Protein AF-Q9FLX3-F1 (afdb_monomer)

Radius of gyration: 21.54 Å; Cα contacts (8 Å, |Δi|>4): 272; chains: 1; bounding box: 64×51×46 Å

Structure (mmCIF, N/CA/C/O backbone):
data_AF-Q9FLX3-F1
#
_entry.id   AF-Q9FLX3-F1
#
loop_
_atom_site.group_PDB
_atom_site.id
_atom_site.type_symbol
_atom_site.label_atom_id
_atom_site.label_alt_id
_atom_site.label_comp_id
_atom_site.label_asym_id
_atom_site.label_entity_id
_atom_site.label_seq_id
_atom_site.pdbx_PDB_ins_code
_atom_site.Cartn_x
_atom_site.Cartn_y
_atom_site.Cartn_z
_atom_site.occupancy
_atom_site.B_iso_or_equiv
_atom_site.auth_seq_id
_atom_site.auth_comp_id
_atom_site.auth_asym_id
_atom_site.auth_atom_id
_atom_site.pdbx_PDB_model_num
ATOM 1 N N . MET A 1 1 ? -19.886 -3.908 10.097 1.00 78.88 1 MET A N 1
ATOM 2 C CA . MET A 1 1 ? -19.519 -4.692 8.890 1.00 78.88 1 MET A CA 1
ATOM 3 C C . MET A 1 1 ? -19.173 -3.782 7.723 1.00 78.88 1 MET A C 1
ATOM 5 O O . MET A 1 1 ? -18.020 -3.807 7.317 1.00 78.88 1 MET A O 1
ATOM 9 N N . LYS A 1 2 ? -20.122 -2.942 7.266 1.00 88.06 2 LYS A N 1
ATOM 10 C CA . LYS A 1 2 ? -19.962 -2.017 6.126 1.00 88.06 2 LYS A CA 1
ATOM 11 C C . LYS A 1 2 ? -18.647 -1.217 6.173 1.00 88.06 2 LYS A C 1
ATOM 13 O O . LYS A 1 2 ? -17.884 -1.272 5.221 1.00 88.06 2 LYS A O 1
ATOM 18 N N . ARG A 1 3 ? -18.311 -0.594 7.316 1.00 91.50 3 ARG A N 1
ATOM 19 C CA . ARG A 1 3 ? -17.063 0.186 7.481 1.00 91.50 3 ARG A CA 1
ATOM 20 C C . ARG A 1 3 ? -15.792 -0.605 7.146 1.00 91.50 3 ARG A C 1
ATOM 22 O O . ARG A 1 3 ? -14.981 -0.136 6.364 1.00 91.50 3 ARG A O 1
ATOM 29 N N . TYR A 1 4 ? -15.649 -1.830 7.662 1.00 93.56 4 TYR A N 1
ATOM 30 C CA . TYR A 1 4 ? -14.480 -2.669 7.364 1.00 93.56 4 TYR A CA 1
ATOM 31 C C . TYR A 1 4 ? -14.401 -3.050 5.879 1.00 93.56 4 TYR A C 1
ATOM 33 O O . TYR A 1 4 ? -13.340 -2.982 5.272 1.00 93.56 4 TYR A O 1
ATOM 41 N N . GLN A 1 5 ? -15.530 -3.422 5.272 1.00 92.25 5 GLN A N 1
ATOM 42 C CA . GLN A 1 5 ? -15.572 -3.767 3.847 1.00 92.25 5 GLN A CA 1
ATOM 43 C C . GLN A 1 5 ? -15.246 -2.560 2.956 1.00 92.25 5 GLN A C 1
ATOM 45 O O . GLN A 1 5 ? -14.523 -2.711 1.973 1.00 92.25 5 GLN A O 1
ATOM 50 N N . ASN A 1 6 ? -15.699 -1.363 3.338 1.00 90.81 6 ASN A N 1
ATOM 51 C CA . ASN A 1 6 ? -15.405 -0.116 2.628 1.00 90.81 6 ASN A CA 1
ATOM 52 C C . ASN A 1 6 ? -13.907 0.213 2.614 1.00 90.81 6 ASN A C 1
ATOM 54 O O . ASN A 1 6 ? -13.435 0.831 1.664 1.00 90.81 6 ASN A O 1
ATOM 58 N N . LEU A 1 7 ? -13.147 -0.247 3.615 1.00 91.88 7 LEU A N 1
ATOM 59 C CA . LEU A 1 7 ? -11.694 -0.093 3.628 1.00 91.88 7 LEU A CA 1
ATOM 60 C C . LEU A 1 7 ? -11.008 -0.905 2.522 1.00 91.88 7 LEU A C 1
ATOM 62 O O . LEU A 1 7 ? -9.883 -0.570 2.163 1.00 91.88 7 LEU A O 1
ATOM 66 N N . LYS A 1 8 ? -11.629 -1.947 1.952 1.00 91.38 8 LYS A N 1
ATOM 67 C CA . LYS A 1 8 ? -11.046 -2.732 0.843 1.00 91.38 8 LYS A CA 1
ATOM 68 C C . LYS A 1 8 ? -9.599 -3.176 1.122 1.00 91.38 8 LYS A C 1
ATOM 70 O O . LYS A 1 8 ? -8.725 -3.065 0.262 1.00 91.38 8 LYS A O 1
ATOM 75 N N . VAL A 1 9 ? -9.323 -3.637 2.346 1.00 92.06 9 VAL A N 1
ATOM 76 C CA . VAL A 1 9 ? -7.974 -4.061 2.771 1.00 92.06 9 VAL A CA 1
ATOM 77 C C . VAL A 1 9 ? -7.472 -5.211 1.890 1.00 92.06 9 VAL A C 1
ATOM 79 O O . VAL A 1 9 ? -6.372 -5.135 1.349 1.00 92.06 9 VAL A O 1
ATOM 82 N N . GLY A 1 10 ? -8.322 -6.215 1.644 1.00 89.75 10 GLY A N 1
ATOM 83 C CA . GLY A 1 10 ? -8.000 -7.364 0.793 1.00 89.75 10 GLY A CA 1
ATOM 84 C C . GLY A 1 10 ? -7.532 -7.010 -0.628 1.00 89.75 10 GLY A C 1
ATOM 85 O O . GLY A 1 10 ? -6.615 -7.645 -1.147 1.00 89.75 10 GLY A O 1
ATOM 86 N N . GLU A 1 11 ? -8.093 -5.963 -1.248 1.00 90.31 11 GLU A N 1
ATOM 87 C CA . GLU A 1 11 ? -7.713 -5.526 -2.605 1.00 90.31 11 GLU A CA 1
ATOM 88 C C . GLU A 1 11 ? -6.274 -4.981 -2.666 1.00 90.31 11 GLU A C 1
ATOM 90 O O . GLU A 1 11 ? -5.621 -5.046 -3.711 1.00 90.31 11 GLU A O 1
ATOM 95 N N . ALA A 1 12 ? -5.758 -4.442 -1.558 1.00 91.75 12 ALA A N 1
ATOM 96 C CA . ALA A 1 12 ? -4.420 -3.864 -1.512 1.00 91.75 12 ALA A CA 1
ATOM 97 C C . ALA A 1 12 ? -3.306 -4.911 -1.487 1.00 91.75 12 ALA A C 1
ATOM 99 O O . ALA A 1 12 ? -2.202 -4.623 -1.951 1.00 91.75 12 ALA A O 1
ATOM 100 N N . PHE A 1 13 ? -3.582 -6.134 -1.025 1.00 92.62 13 PHE A N 1
ATOM 101 C CA . PHE A 1 13 ? -2.564 -7.184 -0.975 1.00 92.62 13 PHE A CA 1
ATOM 102 C C . PHE A 1 13 ? -2.103 -7.643 -2.360 1.00 92.62 13 PHE A C 1
ATOM 104 O O . PHE A 1 13 ? -1.018 -8.189 -2.488 1.00 92.62 13 PHE A O 1
ATOM 111 N N . SER A 1 14 ? -2.878 -7.400 -3.418 1.00 89.44 14 SER A N 1
ATOM 112 C CA . SER A 1 14 ? -2.462 -7.748 -4.786 1.00 89.44 14 SER A CA 1
ATOM 113 C C . SER A 1 14 ? -1.514 -6.717 -5.419 1.00 89.44 14 SER A C 1
ATOM 115 O O . SER A 1 14 ? -1.104 -6.884 -6.564 1.00 89.44 14 SER A O 1
ATOM 117 N N . LYS A 1 15 ? -1.185 -5.618 -4.721 1.00 89.56 15 LYS A N 1
ATOM 118 C CA . LYS A 1 15 ? -0.387 -4.508 -5.262 1.00 89.56 15 LYS A CA 1
ATOM 119 C C . LYS A 1 15 ? 0.947 -4.390 -4.535 1.00 89.56 15 LYS A C 1
ATOM 121 O O . LYS A 1 15 ? 0.976 -4.018 -3.366 1.00 89.56 15 LYS A O 1
ATOM 126 N N . ASN A 1 16 ? 2.057 -4.591 -5.249 1.00 86.69 16 ASN A N 1
ATOM 127 C CA . ASN A 1 16 ? 3.408 -4.609 -4.665 1.00 86.69 16 ASN A CA 1
ATOM 128 C C . ASN A 1 16 ? 3.742 -3.381 -3.809 1.00 86.69 16 ASN A C 1
ATOM 130 O O . ASN A 1 16 ? 4.322 -3.521 -2.734 1.00 86.69 16 ASN A O 1
ATOM 134 N N . ARG A 1 17 ? 3.370 -2.181 -4.277 1.00 85.81 17 ARG A N 1
ATOM 135 C CA . ARG A 1 17 ? 3.658 -0.919 -3.578 1.00 85.81 17 ARG A CA 1
ATOM 136 C C . ARG A 1 17 ? 2.795 -0.723 -2.329 1.00 85.81 17 ARG A C 1
ATOM 138 O O . ARG A 1 17 ? 3.240 -0.073 -1.393 1.00 85.81 17 ARG A O 1
ATOM 145 N N . ILE A 1 18 ? 1.586 -1.286 -2.306 1.00 90.31 18 ILE A N 1
ATOM 146 C CA . ILE A 1 18 ? 0.583 -1.035 -1.257 1.00 90.31 18 ILE A CA 1
ATOM 147 C C . ILE A 1 18 ? 0.571 -2.142 -0.207 1.00 90.31 18 ILE A C 1
ATOM 149 O O . ILE A 1 18 ? 0.287 -1.883 0.958 1.00 90.31 18 ILE A O 1
ATOM 153 N N . TYR A 1 19 ? 0.938 -3.364 -0.593 1.00 94.62 19 TYR A N 1
ATOM 154 C CA . TYR A 1 19 ? 0.964 -4.527 0.285 1.00 94.62 19 TYR A CA 1
ATOM 155 C C . TYR A 1 19 ? 1.613 -4.250 1.659 1.00 94.62 19 TYR A C 1
ATOM 157 O O . TYR A 1 19 ? 0.984 -4.578 2.667 1.00 94.62 19 TYR A O 1
ATOM 165 N N . PRO A 1 20 ? 2.801 -3.607 1.765 1.00 93.25 20 PRO A N 1
ATOM 166 C CA . PRO A 1 20 ? 3.403 -3.335 3.071 1.00 93.25 20 PRO A CA 1
ATOM 167 C C . PRO A 1 20 ? 2.532 -2.432 3.954 1.00 93.25 20 PRO A C 1
ATOM 169 O O . PRO A 1 20 ? 2.378 -2.697 5.145 1.00 93.25 20 PRO A O 1
ATOM 172 N N . PHE A 1 21 ? 1.909 -1.407 3.366 1.00 92.44 21 PHE A N 1
ATOM 173 C CA . PHE A 1 21 ? 0.986 -0.516 4.069 1.00 92.44 21 PHE A CA 1
ATOM 174 C C . PHE A 1 21 ? -0.260 -1.263 4.547 1.00 92.44 21 PHE A C 1
ATOM 176 O O . PHE A 1 21 ? -0.667 -1.095 5.693 1.00 92.44 21 PHE A O 1
ATOM 183 N N . ALA A 1 22 ? -0.820 -2.143 3.713 1.00 95.00 22 ALA A N 1
ATOM 184 C CA . ALA A 1 22 ? -1.972 -2.964 4.075 1.00 95.00 22 ALA A CA 1
ATOM 185 C C . ALA A 1 22 ? -1.663 -3.938 5.223 1.00 95.00 22 ALA A C 1
ATOM 187 O O . ALA A 1 22 ? -2.475 -4.091 6.133 1.00 95.00 22 ALA A O 1
ATOM 188 N N . CYS A 1 23 ? -0.479 -4.559 5.238 1.00 96.44 23 CYS A N 1
ATOM 189 C CA . CYS A 1 23 ? -0.048 -5.390 6.364 1.00 96.44 23 CYS A CA 1
ATOM 190 C C . CYS A 1 23 ? 0.116 -4.580 7.656 1.00 96.44 23 CYS A C 1
ATOM 192 O O . CYS A 1 23 ? -0.319 -5.036 8.714 1.00 96.44 23 CYS A O 1
ATOM 194 N N . ASN A 1 24 ? 0.715 -3.389 7.585 1.00 94.56 24 ASN A N 1
ATOM 195 C CA . ASN A 1 24 ? 0.885 -2.517 8.749 1.00 94.56 24 ASN A CA 1
ATOM 196 C C . ASN A 1 24 ? -0.470 -2.033 9.290 1.00 94.56 24 ASN A C 1
ATOM 198 O O . ASN A 1 24 ? -0.713 -2.116 10.490 1.00 94.56 24 ASN A O 1
ATOM 202 N N . GLU A 1 25 ? -1.379 -1.606 8.411 1.00 94.75 25 GLU A N 1
ATOM 203 C CA . GLU A 1 25 ? -2.744 -1.223 8.781 1.00 94.75 25 GLU A CA 1
ATOM 204 C C . GLU A 1 25 ? -3.486 -2.387 9.443 1.00 94.75 25 GLU A C 1
ATOM 206 O O . GLU A 1 25 ? -4.059 -2.223 10.519 1.00 94.75 25 GLU A O 1
ATOM 211 N N . LEU A 1 26 ? -3.421 -3.586 8.856 1.00 96.50 26 LEU A N 1
ATOM 212 C CA . LEU A 1 26 ? -4.059 -4.771 9.422 1.00 96.50 26 LEU A CA 1
ATOM 213 C C . LEU A 1 26 ? -3.460 -5.157 10.785 1.00 96.50 26 LEU A C 1
ATOM 215 O O . LEU A 1 26 ? -4.192 -5.603 11.667 1.00 96.50 26 LEU A O 1
ATOM 219 N N . SER A 1 27 ? -2.157 -4.937 10.985 1.00 96.88 27 SER A N 1
ATOM 220 C CA . SER A 1 27 ? -1.484 -5.124 12.280 1.00 96.88 27 SER A CA 1
ATOM 221 C C . SER A 1 27 ? -2.058 -4.183 13.342 1.00 96.88 27 SER A C 1
ATOM 223 O O . SER A 1 27 ? -2.388 -4.618 14.446 1.00 96.88 27 SER A O 1
ATOM 225 N N . SER A 1 28 ? -2.249 -2.907 12.998 1.00 94.44 28 SER A N 1
ATOM 226 C CA . SER A 1 28 ? -2.866 -1.918 13.887 1.00 94.44 28 SER A CA 1
ATOM 227 C C . SER A 1 28 ? -4.342 -2.211 14.149 1.00 94.44 28 SER A C 1
ATOM 229 O O . SER A 1 28 ? -4.779 -2.144 15.294 1.00 94.44 28 SER A O 1
ATOM 231 N N . ILE A 1 29 ? -5.109 -2.613 13.129 1.00 95.69 29 ILE A N 1
ATOM 232 C CA . ILE A 1 29 ? -6.506 -3.047 13.286 1.00 95.69 29 ILE A CA 1
ATOM 233 C C . ILE A 1 29 ? -6.590 -4.251 14.231 1.00 95.69 29 ILE A C 1
ATOM 235 O O . ILE A 1 29 ? -7.465 -4.288 15.099 1.00 95.69 29 ILE A O 1
ATOM 239 N N . LEU A 1 30 ? -5.680 -5.222 14.101 1.00 96.81 30 LEU A N 1
ATOM 240 C CA . LEU A 1 30 ? -5.596 -6.348 15.026 1.00 96.81 30 LEU A CA 1
ATOM 241 C C . LEU A 1 30 ? -5.341 -5.862 16.455 1.00 96.81 30 LEU A C 1
ATOM 243 O O . LEU A 1 30 ? -6.101 -6.204 17.356 1.00 96.81 30 LEU A O 1
ATOM 247 N N . ASN A 1 31 ? -4.318 -5.036 16.656 1.00 96.50 31 ASN A N 1
ATOM 248 C CA . ASN A 1 31 ? -3.912 -4.594 17.989 1.00 96.50 31 ASN A CA 1
ATOM 249 C C . ASN A 1 31 ? -4.958 -3.704 18.681 1.00 96.50 31 ASN A C 1
ATOM 251 O O . ASN A 1 31 ? -5.145 -3.827 19.888 1.00 96.50 31 ASN A O 1
ATOM 255 N N . LEU A 1 32 ? -5.634 -2.825 17.936 1.00 95.12 32 LEU A N 1
ATOM 256 C CA . LEU A 1 32 ? -6.459 -1.755 18.510 1.00 95.12 32 LEU A CA 1
ATOM 257 C C . LEU A 1 32 ? -7.967 -2.009 18.393 1.00 95.12 32 LEU A C 1
ATOM 259 O O . LEU A 1 32 ? -8.723 -1.660 19.294 1.00 95.12 32 LEU A O 1
ATOM 263 N N . ALA A 1 33 ? -8.429 -2.632 17.305 1.00 94.12 33 ALA A N 1
ATOM 264 C CA . ALA A 1 33 ? -9.859 -2.775 17.025 1.00 94.12 33 ALA A CA 1
ATOM 265 C C . ALA A 1 33 ? -10.381 -4.210 17.155 1.00 94.12 33 ALA A C 1
ATOM 267 O O . ALA A 1 33 ? -11.597 -4.410 17.247 1.00 94.12 33 ALA A O 1
ATOM 268 N N . TYR A 1 34 ? -9.514 -5.230 17.142 1.00 95.69 34 TYR A N 1
ATOM 269 C CA . TYR A 1 34 ? -9.979 -6.615 17.066 1.00 95.69 34 TYR A CA 1
ATOM 270 C C . TYR A 1 34 ? -10.822 -7.008 18.271 1.00 95.69 34 TYR A C 1
ATOM 272 O O . TYR A 1 34 ? -11.884 -7.576 18.066 1.00 95.69 34 TYR A O 1
ATOM 280 N N . SER A 1 35 ? -10.412 -6.707 19.507 1.00 94.38 35 SER A N 1
ATOM 281 C CA . SER A 1 35 ? -11.167 -7.078 20.718 1.00 94.38 35 SER A CA 1
ATOM 282 C C . SER A 1 35 ? -12.574 -6.463 20.734 1.00 94.38 35 SER A C 1
ATOM 284 O O . SER A 1 35 ? -13.541 -7.183 21.003 1.00 94.38 35 SER A O 1
ATOM 286 N N . LEU A 1 36 ? -12.679 -5.193 20.331 1.00 94.56 36 LEU A N 1
ATOM 287 C CA . LEU A 1 36 ? -13.900 -4.379 20.274 1.00 94.56 36 LEU A CA 1
ATOM 288 C C . LEU A 1 36 ? -14.814 -4.716 19.083 1.00 94.56 36 LEU A C 1
ATOM 290 O O . LEU A 1 36 ? -15.994 -4.376 19.074 1.00 94.56 36 LEU A O 1
ATOM 294 N N . SER A 1 37 ? -14.293 -5.407 18.069 1.00 93.00 37 SER A N 1
ATOM 295 C CA . SER A 1 37 ? -15.037 -5.689 16.842 1.00 93.00 37 SER A CA 1
ATOM 296 C C . SER A 1 37 ? -16.095 -6.797 17.010 1.00 93.00 37 SER A C 1
ATOM 298 O O . SER A 1 37 ? -15.860 -7.803 17.695 1.00 93.00 37 SER A O 1
ATOM 300 N N . PRO A 1 38 ? -17.246 -6.704 16.315 1.00 94.00 38 PRO A N 1
ATOM 301 C CA . PRO A 1 38 ? -18.249 -7.767 16.296 1.00 94.00 38 PRO A CA 1
ATOM 302 C C . PRO A 1 38 ? -17.742 -9.021 15.560 1.00 94.00 38 PRO A C 1
ATOM 304 O O . PRO A 1 38 ? -16.799 -8.974 14.764 1.00 94.00 38 PRO A O 1
ATOM 307 N N . LYS A 1 39 ? -18.378 -10.176 15.814 1.00 94.12 39 LYS A N 1
ATOM 308 C CA . LYS A 1 39 ? -17.926 -11.506 15.344 1.00 94.12 39 LYS A CA 1
ATOM 309 C C . LYS A 1 39 ? -17.713 -11.587 13.827 1.00 94.12 39 LYS A C 1
ATOM 311 O O . LYS A 1 39 ? -16.756 -12.212 13.377 1.00 94.12 39 LYS A O 1
ATOM 316 N N . ASN A 1 40 ? -18.581 -10.946 13.052 1.00 94.38 40 ASN A N 1
ATOM 317 C CA . ASN A 1 40 ? -18.484 -10.868 11.594 1.00 94.38 40 ASN A CA 1
ATOM 318 C C . ASN A 1 40 ? -17.263 -10.061 11.123 1.00 94.38 40 ASN A C 1
ATOM 320 O O . ASN A 1 40 ? -16.546 -10.511 10.236 1.00 94.38 40 ASN A O 1
ATOM 324 N N . VAL A 1 41 ? -16.974 -8.913 11.742 1.00 94.81 41 VAL A N 1
ATOM 325 C CA . VAL A 1 41 ? -15.785 -8.103 11.416 1.00 94.81 41 VAL A CA 1
ATOM 326 C C . VAL A 1 41 ? -14.504 -8.840 11.819 1.00 94.81 41 VAL A C 1
ATOM 328 O O . VAL A 1 41 ? -13.578 -8.930 11.021 1.00 94.81 41 VAL A O 1
ATOM 331 N N . LYS A 1 42 ? -14.484 -9.492 12.992 1.00 96.06 42 LYS A N 1
ATOM 332 C CA . LYS A 1 42 ? -13.382 -10.381 13.417 1.00 96.06 42 LYS A CA 1
ATOM 333 C C . LYS A 1 42 ? -13.108 -11.518 12.424 1.00 96.06 42 LYS A C 1
ATOM 335 O O . LYS A 1 42 ? -11.977 -11.993 12.331 1.00 96.06 42 LYS A O 1
ATOM 340 N N . ALA A 1 43 ? -14.135 -12.020 11.736 1.00 95.94 43 ALA A N 1
ATOM 341 C CA . ALA A 1 43 ? -13.976 -13.050 10.713 1.00 95.94 43 ALA A CA 1
ATOM 342 C C . ALA A 1 43 ? -13.329 -12.490 9.437 1.00 95.94 43 ALA A C 1
ATOM 344 O O . ALA A 1 43 ? -12.399 -13.110 8.929 1.00 95.94 43 ALA A O 1
ATOM 345 N N . LEU A 1 44 ? -13.749 -11.302 8.986 1.00 96.25 44 LEU A N 1
ATOM 346 C CA . LEU A 1 44 ? -13.161 -10.620 7.826 1.00 96.25 44 LEU A CA 1
ATOM 347 C C . LEU A 1 44 ? -11.692 -10.238 8.063 1.00 96.25 44 LEU A C 1
ATOM 349 O O . LEU A 1 44 ? -10.848 -10.568 7.239 1.00 96.25 44 LEU A O 1
ATOM 353 N N . ILE A 1 45 ? -11.364 -9.657 9.225 1.00 96.62 45 ILE A N 1
ATOM 354 C CA . ILE A 1 45 ? -9.973 -9.346 9.618 1.00 96.62 45 ILE A CA 1
ATOM 355 C C . ILE A 1 45 ? -9.093 -10.599 9.543 1.00 96.62 45 ILE A C 1
ATOM 357 O O . ILE A 1 45 ? -7.972 -10.571 9.035 1.00 96.62 45 ILE A O 1
ATOM 361 N N . PHE A 1 46 ? -9.609 -11.728 10.035 1.00 97.44 46 PHE A N 1
ATOM 362 C CA . PHE A 1 46 ? -8.885 -12.993 9.993 1.00 97.44 46 PHE A CA 1
ATOM 363 C C . PHE A 1 46 ? -8.701 -13.519 8.562 1.00 97.44 46 PHE A C 1
ATOM 365 O O . PHE A 1 46 ? -7.620 -13.989 8.218 1.00 97.44 46 PHE A O 1
ATOM 372 N N . GLN A 1 47 ? -9.725 -13.416 7.715 1.00 97.12 47 GLN A N 1
ATOM 373 C CA . GLN A 1 47 ? -9.631 -13.796 6.306 1.00 97.12 47 GLN A CA 1
ATOM 374 C C . GLN A 1 47 ? -8.600 -12.945 5.552 1.00 97.12 47 GLN A C 1
ATOM 376 O O . GLN A 1 47 ? -7.794 -13.491 4.796 1.00 97.12 47 GLN A O 1
ATOM 381 N N . ASP A 1 48 ? -8.583 -11.635 5.790 1.00 97.69 48 ASP A N 1
ATOM 382 C CA . ASP A 1 48 ? -7.601 -10.720 5.204 1.00 97.69 48 ASP A CA 1
ATOM 383 C C . ASP A 1 48 ? -6.185 -11.018 5.708 1.00 97.69 48 ASP A C 1
ATOM 385 O O . ASP A 1 48 ? -5.241 -10.990 4.924 1.00 97.69 48 ASP A O 1
ATOM 389 N N . THR A 1 49 ? -6.033 -11.421 6.974 1.00 98.12 49 THR A N 1
ATOM 390 C CA . THR A 1 49 ? -4.742 -11.865 7.532 1.00 98.12 49 THR A CA 1
ATOM 391 C C . THR A 1 49 ? -4.191 -13.072 6.770 1.00 98.12 49 THR A C 1
ATOM 393 O O . THR A 1 49 ? -3.026 -13.082 6.373 1.00 98.12 49 THR A O 1
ATOM 396 N N . LEU A 1 50 ? -5.025 -14.091 6.532 1.00 98.00 50 LEU A N 1
ATOM 397 C CA . LEU A 1 50 ? -4.615 -15.265 5.756 1.00 98.00 50 LEU A CA 1
ATOM 398 C C . LEU A 1 50 ? -4.309 -14.897 4.299 1.00 98.00 50 LEU A C 1
ATOM 400 O O . LEU A 1 50 ? -3.344 -15.397 3.728 1.00 98.00 50 LEU A O 1
ATOM 404 N N . SER A 1 51 ? -5.108 -14.009 3.707 1.00 97.50 51 SER A N 1
ATOM 405 C CA . SER A 1 51 ? -4.921 -13.551 2.326 1.00 97.50 51 SER A CA 1
ATOM 406 C C . SER A 1 51 ? -3.612 -12.779 2.153 1.00 97.50 51 SER A C 1
ATOM 408 O O . SER A 1 51 ? -2.896 -13.019 1.184 1.00 97.50 51 SER A O 1
ATOM 410 N N . ALA A 1 52 ? -3.252 -11.929 3.121 1.00 97.62 52 ALA A N 1
ATOM 411 C CA . ALA A 1 52 ? -1.964 -11.244 3.148 1.00 97.62 52 ALA A CA 1
ATOM 412 C C . ALA A 1 52 ? -0.808 -12.253 3.098 1.00 97.62 52 ALA A C 1
ATOM 414 O O . ALA A 1 52 ? 0.039 -12.189 2.211 1.00 97.62 52 ALA A O 1
ATOM 415 N N . PHE A 1 53 ? -0.812 -13.252 3.987 1.00 97.75 53 PHE A N 1
ATOM 416 C CA . PHE A 1 53 ? 0.239 -14.270 4.004 1.00 97.75 53 PHE A CA 1
ATOM 417 C C . PHE A 1 53 ? 0.290 -15.095 2.717 1.00 97.75 53 PHE A C 1
ATOM 419 O O . PHE A 1 53 ? 1.382 -15.314 2.200 1.00 97.75 53 PHE A O 1
ATOM 426 N N . ARG A 1 54 ? -0.857 -15.480 2.149 1.00 96.12 54 ARG A N 1
ATOM 427 C CA . ARG A 1 54 ? -0.924 -16.213 0.872 1.00 96.12 54 ARG A CA 1
ATOM 428 C C . ARG A 1 54 ? -0.298 -15.466 -0.295 1.00 96.12 54 ARG A C 1
ATOM 430 O O . ARG A 1 54 ? 0.344 -16.103 -1.120 1.00 96.12 54 ARG A O 1
ATOM 437 N N . LEU A 1 55 ? -0.482 -14.148 -0.352 1.00 95.88 55 LEU A N 1
ATOM 438 C CA . LEU A 1 55 ? -0.009 -13.301 -1.451 1.00 95.88 55 LEU A CA 1
ATOM 439 C C . LEU A 1 55 ? 1.447 -12.843 -1.279 1.00 95.88 55 LEU A C 1
ATOM 441 O O . LEU A 1 55 ? 2.068 -12.406 -2.245 1.00 95.88 55 LEU A O 1
ATOM 445 N N . LEU A 1 56 ? 2.040 -12.979 -0.088 1.00 95.19 56 LEU A N 1
ATOM 446 C CA . LEU A 1 56 ? 3.439 -12.610 0.166 1.00 95.19 56 LEU A CA 1
ATOM 447 C C . LEU A 1 56 ? 4.448 -13.157 -0.879 1.00 95.19 56 LEU A C 1
ATOM 449 O O . LEU A 1 56 ? 5.324 -12.390 -1.295 1.00 95.19 56 LEU A O 1
ATOM 453 N N . PRO A 1 57 ? 4.368 -14.428 -1.333 1.00 92.31 57 PRO A N 1
ATOM 454 C CA . PRO A 1 57 ? 5.274 -14.974 -2.348 1.00 92.31 57 PRO A CA 1
ATOM 455 C C . PRO A 1 57 ? 5.141 -14.319 -3.729 1.00 92.31 57 PRO A C 1
ATOM 457 O O . PRO A 1 57 ? 6.080 -14.390 -4.523 1.00 92.31 57 PRO A O 1
ATOM 460 N N . ASP A 1 58 ? 3.992 -13.710 -4.033 1.00 91.44 58 ASP A N 1
ATOM 461 C CA . ASP A 1 58 ? 3.756 -12.985 -5.285 1.00 91.44 58 ASP A CA 1
ATOM 462 C C . ASP A 1 58 ? 4.375 -11.586 -5.262 1.00 91.44 58 ASP A C 1
ATOM 464 O O . ASP A 1 58 ? 4.875 -11.122 -6.284 1.00 91.44 58 ASP A O 1
ATOM 468 N N . ILE A 1 59 ? 4.418 -10.949 -4.089 1.00 89.94 59 ILE A N 1
ATOM 469 C CA . ILE A 1 59 ? 4.985 -9.605 -3.928 1.00 89.94 59 ILE A CA 1
ATOM 470 C C . ILE A 1 59 ? 6.515 -9.638 -3.880 1.00 89.94 59 ILE A C 1
ATOM 472 O O . ILE A 1 59 ? 7.171 -8.842 -4.547 1.00 89.94 59 ILE A O 1
ATOM 476 N N . ASN A 1 60 ? 7.082 -10.553 -3.086 1.00 83.38 60 ASN A N 1
ATOM 477 C CA . ASN A 1 60 ? 8.521 -10.823 -2.987 1.00 83.38 60 ASN A CA 1
ATOM 478 C C . ASN A 1 60 ? 9.433 -9.579 -2.857 1.00 83.38 60 ASN A C 1
ATOM 480 O O . ASN A 1 60 ? 10.438 -9.455 -3.553 1.00 83.38 60 ASN A O 1
ATOM 484 N N . THR A 1 61 ? 9.104 -8.654 -1.948 1.00 87.19 61 THR A N 1
ATOM 485 C CA . THR A 1 61 ? 9.982 -7.521 -1.593 1.00 87.19 61 THR A CA 1
ATOM 486 C C . THR A 1 61 ? 10.414 -7.583 -0.130 1.00 87.19 61 THR A C 1
ATOM 488 O O . THR A 1 61 ? 9.691 -8.099 0.726 1.00 87.19 61 THR A O 1
ATOM 491 N N . SER A 1 62 ? 11.581 -7.017 0.193 1.00 88.31 62 SER A N 1
ATOM 492 C CA . SER A 1 62 ? 12.064 -6.921 1.580 1.00 88.31 62 SER A CA 1
ATOM 493 C C . SER A 1 62 ? 11.084 -6.156 2.478 1.00 88.31 62 SER A C 1
ATOM 495 O O . SER A 1 62 ? 10.801 -6.593 3.592 1.00 88.31 62 SER A O 1
ATOM 497 N N . ALA A 1 63 ? 10.492 -5.069 1.970 1.00 88.44 63 ALA A N 1
ATOM 498 C CA . ALA A 1 63 ? 9.462 -4.301 2.666 1.00 88.44 63 ALA A CA 1
ATOM 499 C C . ALA A 1 63 ? 8.201 -5.137 2.948 1.00 88.44 63 ALA A C 1
ATOM 501 O O . ALA A 1 63 ? 7.698 -5.123 4.072 1.00 88.44 63 ALA A O 1
ATOM 502 N N . ALA A 1 64 ? 7.723 -5.914 1.968 1.00 93.50 64 ALA A N 1
ATOM 503 C CA . ALA A 1 64 ? 6.581 -6.810 2.148 1.00 93.50 64 ALA A CA 1
ATOM 504 C C . ALA A 1 64 ? 6.866 -7.898 3.189 1.00 93.50 64 ALA A C 1
ATOM 506 O O . ALA A 1 64 ? 6.023 -8.179 4.039 1.00 93.50 64 ALA A O 1
ATOM 507 N N . VAL A 1 65 ? 8.070 -8.475 3.173 1.00 93.56 65 VAL A N 1
ATOM 508 C CA . VAL A 1 65 ? 8.492 -9.469 4.166 1.00 93.56 65 VAL A CA 1
ATOM 509 C C . VAL A 1 65 ? 8.529 -8.868 5.570 1.00 93.56 65 VAL A C 1
ATOM 511 O O . VAL A 1 65 ? 8.015 -9.484 6.505 1.00 93.56 65 VAL A O 1
ATOM 514 N N . SER A 1 66 ? 9.101 -7.674 5.730 1.00 95.00 66 SER A N 1
ATOM 515 C CA . SER A 1 66 ? 9.147 -6.964 7.012 1.00 95.00 66 SER A CA 1
ATOM 516 C C . SER A 1 66 ? 7.749 -6.646 7.542 1.00 95.00 66 SER A C 1
ATOM 518 O O . SER A 1 66 ? 7.461 -6.947 8.700 1.00 95.00 66 SER A O 1
ATOM 520 N N . ALA A 1 67 ? 6.857 -6.132 6.693 1.00 95.50 67 ALA A N 1
ATOM 521 C CA . ALA A 1 67 ? 5.477 -5.836 7.070 1.00 95.50 67 ALA A CA 1
ATOM 522 C C . ALA A 1 67 ? 4.680 -7.109 7.417 1.00 95.50 67 ALA A C 1
ATOM 524 O O . ALA A 1 67 ? 3.940 -7.137 8.397 1.00 95.50 67 ALA A O 1
ATOM 525 N N . ALA A 1 68 ? 4.881 -8.207 6.682 1.00 97.12 68 ALA A N 1
ATOM 526 C CA . ALA A 1 68 ? 4.252 -9.490 6.993 1.00 97.12 68 ALA A CA 1
ATOM 527 C C . ALA A 1 68 ? 4.767 -10.096 8.313 1.00 97.12 68 ALA A C 1
ATOM 529 O O . ALA A 1 68 ? 3.991 -10.698 9.052 1.00 97.12 68 ALA A O 1
ATOM 530 N N . ASN A 1 69 ? 6.053 -9.919 8.647 1.00 97.19 69 ASN A N 1
ATOM 531 C CA . ASN A 1 69 ? 6.581 -10.305 9.962 1.00 97.19 69 ASN A CA 1
ATOM 532 C C . ASN A 1 69 ? 5.939 -9.471 11.089 1.00 97.19 69 ASN A C 1
ATOM 534 O O . ASN A 1 69 ? 5.650 -10.016 12.151 1.00 97.19 69 ASN A O 1
ATOM 538 N N . LEU A 1 70 ? 5.721 -8.165 10.880 1.00 97.12 70 LEU A N 1
ATOM 539 C CA . LEU A 1 70 ? 5.025 -7.317 11.854 1.00 97.12 70 LEU A CA 1
ATOM 540 C C . LEU A 1 70 ? 3.582 -7.793 12.065 1.00 97.12 70 LEU A C 1
ATOM 542 O O . LEU A 1 70 ? 3.161 -7.976 13.206 1.00 97.12 70 LEU A O 1
ATOM 546 N N . LEU A 1 71 ? 2.878 -8.098 10.973 1.00 98.00 71 LEU A N 1
ATOM 547 C CA . LEU A 1 71 ? 1.533 -8.667 11.019 1.00 98.00 71 LEU A CA 1
ATOM 548 C C . LEU A 1 71 ? 1.492 -9.987 11.791 1.00 98.00 71 LEU A C 1
ATOM 550 O O . LEU A 1 71 ? 0.589 -10.195 12.598 1.00 98.00 71 LEU A O 1
ATOM 554 N N . LEU A 1 72 ? 2.487 -10.858 11.605 1.00 98.12 72 LEU A N 1
ATOM 555 C CA . LEU A 1 72 ? 2.589 -12.095 12.377 1.00 98.12 72 LEU A CA 1
ATOM 556 C C . LEU A 1 72 ? 2.712 -11.831 13.884 1.00 98.12 72 LEU A C 1
ATOM 558 O O . LEU A 1 72 ? 2.028 -12.492 14.660 1.00 98.12 72 LEU A O 1
ATOM 562 N N . LYS A 1 73 ? 3.519 -10.850 14.308 1.00 97.94 73 LYS A N 1
ATOM 563 C CA . LYS A 1 73 ? 3.644 -10.494 15.733 1.00 97.94 73 LYS A CA 1
ATOM 564 C C . LYS A 1 73 ? 2.304 -10.046 16.323 1.00 97.94 73 LYS A C 1
ATOM 566 O O . LYS A 1 73 ? 1.916 -10.513 17.391 1.00 97.94 73 LYS A O 1
ATOM 571 N N . SER A 1 74 ? 1.570 -9.194 15.604 1.00 97.94 74 SER A N 1
ATOM 572 C CA . SER A 1 74 ? 0.210 -8.788 15.989 1.00 97.94 74 SER A CA 1
ATOM 573 C C . SER A 1 74 ? -0.747 -9.978 16.073 1.00 97.94 74 SER A C 1
ATOM 575 O O . SER A 1 74 ? -1.517 -10.104 17.023 1.00 97.94 74 SER A O 1
ATOM 577 N N . VAL A 1 75 ? -0.674 -10.902 15.113 1.00 98.00 75 VAL A N 1
ATOM 578 C CA . VAL A 1 75 ? -1.451 -12.147 15.123 1.00 98.00 75 VAL A CA 1
ATOM 579 C C . VAL A 1 75 ? -1.149 -12.996 16.356 1.00 98.00 75 VAL A C 1
ATOM 581 O O . VAL A 1 75 ? -2.075 -13.506 16.988 1.00 98.00 75 VAL A O 1
ATOM 584 N N . GLU A 1 76 ? 0.126 -13.159 16.704 1.00 97.62 76 GLU A N 1
ATOM 585 C CA . GLU A 1 76 ? 0.554 -13.974 17.840 1.00 97.62 76 GLU A CA 1
ATOM 586 C C . GLU A 1 76 ? 0.071 -13.418 19.182 1.00 97.62 76 GLU A C 1
ATOM 588 O O . GLU A 1 76 ? -0.284 -14.205 20.068 1.00 97.62 76 GLU A O 1
ATOM 593 N N . ALA A 1 77 ? 0.020 -12.088 19.292 1.00 96.81 77 ALA A N 1
ATOM 594 C CA . ALA A 1 77 ? -0.425 -11.363 20.476 1.00 96.81 77 ALA A CA 1
ATOM 595 C C . ALA A 1 77 ? -1.956 -11.337 20.635 1.00 96.81 77 ALA A C 1
ATOM 597 O O . ALA A 1 77 ? -2.456 -11.455 21.751 1.00 96.81 77 ALA A O 1
ATOM 598 N N . VAL A 1 78 ? -2.707 -11.196 19.537 1.00 96.81 78 VAL A N 1
ATOM 599 C CA . VAL A 1 78 ? -4.145 -10.875 19.588 1.00 96.81 78 VAL A CA 1
ATOM 600 C C . VAL A 1 78 ? -5.048 -12.077 19.299 1.00 96.81 78 VAL A C 1
ATOM 602 O O . VAL A 1 78 ? -6.134 -12.197 19.876 1.00 96.81 78 VAL A O 1
ATOM 605 N N . LEU A 1 79 ? -4.668 -12.965 18.372 1.00 96.44 79 LEU A N 1
ATOM 606 C CA . LEU A 1 79 ? -5.592 -13.994 17.891 1.00 96.44 79 LEU A CA 1
ATOM 607 C C . LEU A 1 79 ? -5.719 -15.184 18.860 1.00 96.44 79 LEU A C 1
ATOM 609 O O . LEU A 1 79 ? -4.731 -15.658 19.427 1.00 96.44 79 LEU A O 1
ATOM 613 N N . PRO A 1 80 ? -6.931 -15.763 18.991 1.00 95.00 80 PRO A N 1
ATOM 614 C CA . PRO A 1 80 ? -7.142 -16.954 19.806 1.00 95.00 80 PRO A CA 1
ATOM 615 C C . PRO A 1 80 ? -6.384 -18.160 19.237 1.00 95.00 80 PRO A C 1
ATOM 617 O O . PRO A 1 80 ? -6.193 -18.268 18.023 1.00 95.00 80 PRO A O 1
ATOM 620 N N . LYS A 1 81 ? -6.015 -19.110 20.111 1.00 95.81 81 LYS A N 1
ATOM 621 C CA . LYS A 1 81 ? -5.111 -20.247 19.826 1.00 95.81 81 LYS A CA 1
ATOM 622 C C . LYS A 1 81 ? -5.352 -20.930 18.472 1.00 95.81 81 LYS A C 1
ATOM 624 O O . LYS A 1 81 ? -4.406 -21.110 17.715 1.00 95.81 81 LYS A O 1
ATOM 629 N N . GLN A 1 82 ? -6.599 -21.278 18.149 1.00 96.31 82 GLN A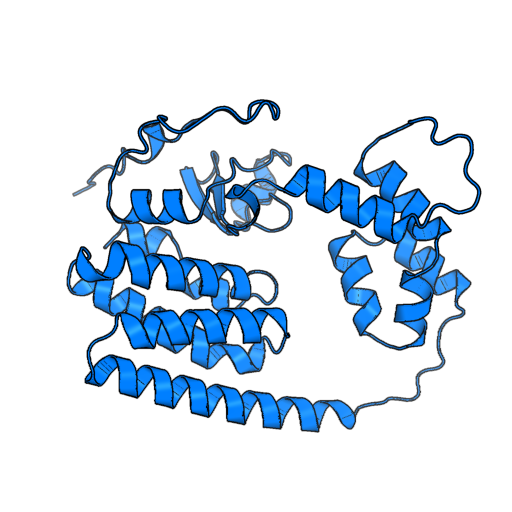 N 1
ATOM 630 C CA . GLN A 1 82 ? -6.936 -21.955 16.889 1.00 96.31 82 GLN A CA 1
ATOM 631 C C . GLN A 1 82 ? -6.643 -21.087 15.654 1.00 96.31 82 GLN A C 1
ATOM 633 O O . GLN A 1 82 ? -5.927 -21.519 14.754 1.00 96.31 82 GLN A O 1
ATOM 638 N N . LYS A 1 83 ? -7.146 -19.846 15.627 1.00 96.56 83 LYS A N 1
ATOM 639 C CA . LYS A 1 83 ? -6.919 -18.903 14.519 1.00 96.56 83 LYS A CA 1
ATOM 640 C C . LYS A 1 83 ? -5.445 -18.526 14.386 1.00 96.56 83 LYS A C 1
ATOM 642 O O . LYS A 1 83 ? -4.923 -18.495 13.276 1.00 96.56 83 LYS A O 1
ATOM 647 N N . LYS A 1 84 ? -4.768 -18.303 15.515 1.00 97.62 84 LYS A N 1
ATOM 648 C CA . LYS A 1 84 ? -3.327 -18.044 15.566 1.00 97.62 84 LYS A CA 1
ATOM 649 C C . LYS A 1 84 ? -2.534 -19.172 14.905 1.00 97.62 84 LYS A C 1
ATOM 651 O O . LYS A 1 84 ? -1.723 -18.907 14.027 1.00 97.62 84 LYS A O 1
ATOM 656 N N . ASN A 1 85 ? -2.802 -20.424 15.277 1.00 97.69 85 ASN A N 1
ATOM 657 C CA . ASN A 1 85 ? -2.093 -21.571 14.712 1.00 97.69 85 ASN A CA 1
ATOM 658 C C . ASN A 1 85 ? -2.296 -21.684 13.194 1.00 97.69 85 ASN A C 1
ATOM 660 O O . ASN A 1 85 ? -1.328 -21.916 12.476 1.00 97.69 85 ASN A O 1
ATOM 664 N N . LEU A 1 86 ? -3.522 -21.472 12.704 1.00 98.00 86 LEU A N 1
ATOM 665 C CA . LEU A 1 86 ? -3.807 -21.464 11.264 1.00 98.00 86 LEU A CA 1
ATOM 666 C C . LEU A 1 86 ? -3.013 -20.375 10.531 1.00 98.00 86 LEU A C 1
ATOM 668 O O . LEU A 1 86 ? -2.375 -20.657 9.520 1.00 98.00 86 LEU A O 1
ATOM 672 N N . ALA A 1 87 ? -2.991 -19.155 11.069 1.00 97.44 87 ALA A N 1
ATOM 673 C CA . ALA A 1 87 ? -2.244 -18.046 10.485 1.00 97.44 87 ALA A CA 1
ATOM 674 C C . ALA A 1 87 ? -0.721 -18.284 10.490 1.00 97.44 87 ALA A C 1
ATOM 676 O O . ALA A 1 87 ? -0.053 -17.988 9.503 1.00 97.44 87 ALA A O 1
ATOM 677 N N . ILE A 1 88 ? -0.173 -18.881 11.555 1.00 98.00 88 ILE A N 1
ATOM 678 C CA . ILE A 1 88 ? 1.248 -19.260 11.628 1.00 98.00 88 ILE A CA 1
ATOM 679 C C . ILE A 1 88 ? 1.593 -20.318 10.573 1.00 98.00 88 ILE A C 1
ATOM 681 O O . ILE A 1 88 ? 2.645 -20.232 9.939 1.00 98.00 88 ILE A O 1
ATOM 685 N N . VAL A 1 89 ? 0.739 -21.330 10.386 1.0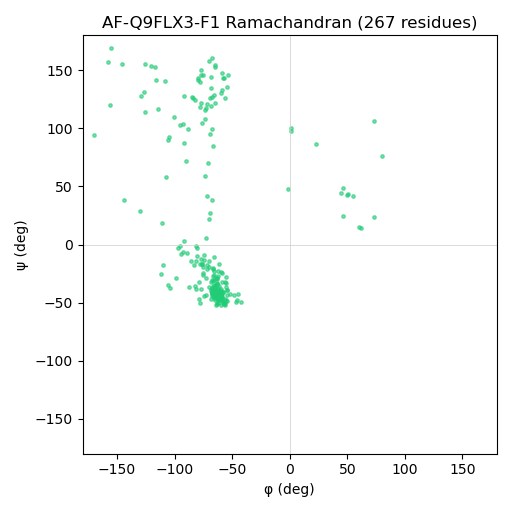0 98.00 89 VAL A N 1
ATOM 686 C CA . VAL A 1 89 ? 0.950 -22.369 9.365 1.00 98.00 89 VAL A CA 1
ATOM 687 C C . VAL A 1 89 ? 0.955 -21.752 7.969 1.00 98.00 89 VAL A C 1
ATOM 689 O O . VAL A 1 89 ? 1.891 -22.000 7.209 1.00 98.00 89 VAL A O 1
ATOM 692 N N . GLU A 1 90 ? -0.021 -20.896 7.667 1.00 97.88 90 GLU A N 1
ATOM 693 C CA . GLU A 1 90 ? -0.111 -20.181 6.390 1.00 97.88 90 GLU A CA 1
ATOM 694 C C . GLU A 1 90 ? 1.140 -19.323 6.139 1.00 97.88 90 GLU A C 1
ATOM 696 O O . GLU A 1 90 ? 1.766 -19.400 5.084 1.00 97.88 90 GLU A O 1
ATOM 701 N N . PHE A 1 91 ? 1.585 -18.566 7.145 1.00 97.88 91 PHE A N 1
ATOM 702 C CA . PHE A 1 91 ? 2.795 -17.756 7.048 1.00 97.88 91 PHE A CA 1
ATOM 703 C C . PHE A 1 91 ? 4.054 -18.594 6.784 1.00 97.88 91 PHE A C 1
ATOM 705 O O . PHE A 1 91 ? 4.899 -18.226 5.964 1.00 97.88 91 PHE A O 1
ATOM 712 N N . LYS A 1 92 ? 4.192 -19.747 7.450 1.00 97.31 92 LYS A N 1
ATOM 713 C CA . LYS A 1 92 ? 5.308 -20.675 7.213 1.00 97.31 92 LYS A CA 1
ATOM 714 C C . LYS A 1 92 ? 5.285 -21.225 5.788 1.00 97.31 92 LYS A C 1
ATOM 716 O O . LYS A 1 92 ? 6.333 -21.274 5.146 1.00 97.31 92 LYS A O 1
ATOM 721 N N . GLN A 1 93 ? 4.112 -21.598 5.278 1.00 97.69 93 GLN A N 1
ATOM 722 C CA . GLN A 1 93 ? 3.950 -22.050 3.894 1.00 97.69 93 GLN A CA 1
ATOM 723 C C . GLN A 1 93 ? 4.330 -20.947 2.899 1.00 97.69 93 GLN A C 1
ATOM 725 O O . GLN A 1 93 ? 5.109 -21.196 1.977 1.00 97.69 93 GLN A O 1
ATOM 730 N N . ALA A 1 94 ? 3.887 -19.712 3.142 1.00 95.81 94 ALA A N 1
ATOM 731 C CA . ALA A 1 94 ? 4.255 -18.553 2.337 1.00 95.81 94 ALA A CA 1
ATOM 732 C C . ALA A 1 94 ? 5.771 -18.300 2.329 1.00 95.81 94 ALA A C 1
ATOM 734 O O . ALA A 1 94 ? 6.360 -18.091 1.271 1.00 95.81 94 ALA A O 1
ATOM 735 N N . LYS A 1 95 ? 6.453 -18.396 3.478 1.00 94.62 95 LYS A N 1
ATOM 736 C CA . LYS A 1 95 ? 7.923 -18.272 3.554 1.00 94.62 95 LYS A CA 1
ATOM 737 C C . LYS A 1 95 ? 8.647 -19.337 2.728 1.00 94.62 95 LYS A C 1
ATOM 739 O O . LYS A 1 95 ? 9.647 -19.030 2.079 1.00 94.62 95 LYS A O 1
ATOM 744 N N . VAL A 1 96 ? 8.153 -20.576 2.730 1.00 95.12 96 VAL A N 1
ATOM 745 C CA . VAL A 1 96 ? 8.708 -21.655 1.898 1.00 95.12 96 VAL A CA 1
ATOM 746 C C . VAL A 1 96 ? 8.495 -21.359 0.411 1.00 95.12 96 VAL A C 1
ATOM 748 O O . VAL A 1 96 ? 9.438 -21.483 -0.370 1.00 95.12 96 VAL A O 1
ATOM 751 N N . ALA A 1 97 ? 7.292 -20.932 0.017 1.00 93.69 97 ALA A N 1
ATOM 752 C CA . ALA A 1 97 ? 6.979 -20.567 -1.365 1.00 93.69 97 ALA A CA 1
ATOM 753 C C . ALA A 1 97 ? 7.828 -19.382 -1.864 1.00 93.69 97 ALA A C 1
ATOM 755 O O . ALA A 1 97 ? 8.370 -19.436 -2.967 1.00 93.69 97 ALA A O 1
ATOM 756 N N . LEU A 1 98 ? 8.017 -18.363 -1.022 1.00 90.44 98 LEU A N 1
ATOM 757 C CA . LEU A 1 98 ? 8.882 -17.211 -1.278 1.00 90.44 98 LEU A CA 1
ATOM 758 C C . LEU A 1 98 ? 10.325 -17.651 -1.571 1.00 90.44 98 LEU A C 1
ATOM 760 O O . LEU A 1 98 ? 10.880 -17.299 -2.607 1.00 90.44 98 LEU A O 1
ATOM 764 N N . LYS A 1 99 ? 10.908 -18.492 -0.702 1.00 88.31 99 LYS A N 1
ATOM 765 C CA . LYS A 1 99 ? 12.278 -19.006 -0.874 1.00 88.31 99 LYS A CA 1
ATOM 766 C C . LYS A 1 99 ? 12.444 -19.799 -2.174 1.00 88.31 99 LYS A C 1
ATOM 768 O O . LYS A 1 99 ? 13.474 -19.678 -2.830 1.00 88.31 99 LYS A O 1
ATOM 773 N N . ARG A 1 100 ? 11.446 -20.609 -2.548 1.00 89.56 100 ARG A N 1
ATOM 774 C CA . ARG A 1 100 ? 11.465 -21.379 -3.804 1.00 89.56 100 ARG A CA 1
ATOM 775 C C . ARG A 1 100 ? 11.468 -20.468 -5.030 1.00 89.56 100 ARG A C 1
ATOM 777 O O . ARG A 1 100 ? 12.225 -20.719 -5.956 1.00 89.56 100 ARG A O 1
ATOM 784 N N . ARG A 1 101 ? 10.669 -19.398 -5.021 1.00 83.31 101 ARG A N 1
ATOM 785 C CA . ARG A 1 101 ? 10.604 -18.449 -6.142 1.00 83.31 101 ARG A CA 1
ATOM 786 C C . ARG A 1 101 ? 11.882 -17.649 -6.339 1.00 83.31 101 ARG A C 1
ATOM 788 O O . ARG A 1 101 ? 12.242 -17.403 -7.483 1.00 83.31 101 ARG A O 1
ATOM 795 N N . SER A 1 102 ? 12.561 -17.256 -5.262 1.00 76.44 102 SER A N 1
ATOM 796 C CA . SER A 1 102 ? 13.826 -16.523 -5.385 1.00 76.44 102 SER A CA 1
ATOM 797 C C . SER A 1 102 ? 14.900 -17.342 -6.104 1.00 76.44 102 SER A C 1
ATOM 799 O O . SER A 1 102 ? 15.626 -16.775 -6.906 1.00 76.44 102 SER A O 1
ATOM 801 N N . LYS A 1 103 ? 14.940 -18.668 -5.895 1.00 74.50 103 LYS A N 1
ATOM 802 C CA . LYS A 1 103 ? 15.902 -19.558 -6.564 1.00 74.50 103 LYS A CA 1
ATOM 803 C C . LYS A 1 103 ? 15.693 -19.631 -8.083 1.00 74.50 103 LYS A C 1
ATOM 805 O O . LYS A 1 103 ? 16.662 -19.641 -8.823 1.00 74.50 103 LYS A O 1
ATOM 810 N N . ASN A 1 104 ? 14.443 -19.638 -8.546 1.00 66.19 104 ASN A N 1
ATOM 811 C CA . ASN A 1 104 ? 14.139 -19.762 -9.977 1.00 66.19 104 ASN A CA 1
ATOM 812 C C . ASN A 1 104 ? 14.483 -18.499 -10.790 1.00 66.19 104 ASN A C 1
ATOM 814 O O . ASN A 1 104 ? 14.618 -18.585 -12.002 1.00 66.19 104 ASN A O 1
ATOM 818 N N . ARG A 1 105 ? 14.590 -17.319 -10.158 1.00 61.41 105 ARG A N 1
ATOM 819 C CA . ARG A 1 105 ? 14.894 -16.061 -10.869 1.00 61.41 105 ARG A CA 1
ATOM 820 C C . ARG A 1 105 ? 16.366 -15.900 -11.239 1.00 61.41 105 ARG A C 1
ATOM 822 O O . ARG A 1 105 ? 16.673 -15.055 -12.066 1.00 61.41 105 ARG A O 1
ATOM 829 N N . GLU A 1 106 ? 17.258 -16.671 -10.628 1.00 54.00 106 GLU A N 1
ATOM 830 C CA . GLU A 1 106 ? 18.695 -16.596 -10.912 1.00 54.00 106 GLU A CA 1
ATOM 831 C C . GLU A 1 106 ? 19.062 -17.231 -12.271 1.00 54.00 106 GLU A C 1
ATOM 833 O O . GLU A 1 106 ? 20.188 -17.065 -12.723 1.00 54.00 106 GLU A O 1
ATOM 838 N N . GLU A 1 107 ? 18.131 -17.927 -12.940 1.00 51.53 107 GLU A N 1
ATOM 839 C CA . GLU A 1 107 ? 18.399 -18.704 -14.164 1.00 51.53 107 GLU A CA 1
ATOM 840 C C . GLU A 1 107 ? 18.120 -17.950 -15.486 1.00 51.53 107 GLU A C 1
ATOM 842 O O . GLU A 1 107 ? 18.493 -18.442 -16.548 1.00 51.53 107 GLU A O 1
ATOM 847 N N . GLU A 1 108 ? 17.518 -16.753 -15.460 1.00 52.00 108 GLU A N 1
ATOM 848 C CA . GLU A 1 108 ? 17.163 -15.976 -16.667 1.00 52.00 108 GLU A CA 1
ATOM 849 C C . GLU A 1 108 ? 18.067 -14.743 -16.865 1.00 52.00 108 GLU A C 1
ATOM 851 O O . GLU A 1 108 ? 17.587 -13.612 -16.929 1.00 52.00 108 GLU A O 1
ATOM 856 N N . ASP A 1 109 ? 19.384 -14.936 -16.963 1.00 47.19 109 ASP A N 1
ATOM 857 C CA . ASP A 1 109 ? 20.295 -13.879 -17.431 1.00 47.19 109 ASP A CA 1
ATOM 858 C C . ASP A 1 109 ? 20.459 -14.021 -18.954 1.00 47.19 109 ASP A C 1
ATOM 860 O O . ASP A 1 109 ? 21.300 -14.768 -19.456 1.00 47.19 109 ASP A O 1
ATOM 864 N N . ILE A 1 110 ? 19.556 -13.393 -19.714 1.00 57.50 110 ILE A N 1
ATOM 865 C CA . ILE A 1 110 ? 19.672 -13.310 -21.174 1.00 57.50 110 ILE A CA 1
ATOM 866 C C . ILE A 1 110 ? 20.715 -12.238 -21.489 1.00 57.50 110 ILE A C 1
ATOM 868 O O . ILE A 1 110 ? 20.539 -11.076 -21.124 1.00 57.50 110 ILE A O 1
ATOM 872 N N . ASP A 1 111 ? 21.764 -12.632 -22.210 1.00 57.53 111 ASP A N 1
ATOM 873 C CA . ASP A 1 111 ? 22.897 -11.795 -22.622 1.00 57.53 111 ASP A CA 1
ATOM 874 C C . ASP A 1 111 ? 22.470 -10.769 -23.701 1.00 57.53 111 ASP A C 1
ATOM 876 O O . ASP A 1 111 ? 22.753 -10.899 -24.893 1.00 57.53 111 ASP A O 1
ATOM 880 N N . ILE A 1 112 ? 21.669 -9.774 -23.302 1.00 60.59 112 ILE A N 1
ATOM 881 C CA . ILE A 1 112 ? 21.287 -8.634 -24.142 1.00 60.59 112 ILE A CA 1
ATOM 882 C C . ILE A 1 112 ? 22.400 -7.584 -24.021 1.00 60.59 112 ILE A C 1
ATOM 884 O O . ILE A 1 112 ? 22.715 -7.172 -22.901 1.00 60.59 112 ILE A O 1
ATOM 888 N N . PRO A 1 113 ? 22.971 -7.087 -25.135 1.00 63.72 113 PRO A N 1
ATOM 889 C CA . PRO A 1 113 ? 23.991 -6.046 -25.080 1.00 63.72 113 PRO A CA 1
ATOM 890 C C . PRO A 1 113 ? 23.472 -4.813 -24.327 1.00 63.72 113 PRO A C 1
ATOM 892 O O . PRO A 1 113 ? 22.409 -4.269 -24.640 1.00 63.72 113 PRO A O 1
ATOM 895 N N . SER A 1 114 ? 24.222 -4.379 -23.311 1.00 74.81 114 SER A N 1
ATOM 896 C CA . SER A 1 114 ? 23.829 -3.260 -22.455 1.00 74.81 114 SER A CA 1
ATOM 897 C C . SER A 1 114 ? 23.862 -1.937 -23.218 1.00 74.81 114 SER A C 1
ATOM 899 O O . SER A 1 114 ? 24.850 -1.632 -23.887 1.00 74.81 114 SER A O 1
ATOM 901 N N . LEU A 1 115 ? 22.820 -1.118 -23.055 1.00 81.69 115 LEU A N 1
ATOM 902 C CA . LEU A 1 115 ? 22.827 0.274 -23.510 1.00 81.69 115 LEU A CA 1
ATOM 903 C C . LEU A 1 115 ? 24.000 1.048 -22.878 1.00 81.69 115 LEU A C 1
ATOM 905 O O . LEU A 1 115 ? 24.292 0.830 -21.697 1.00 81.69 115 LEU A O 1
ATOM 909 N N . PRO A 1 116 ? 24.636 1.974 -23.621 1.00 89.56 116 PRO A N 1
ATOM 910 C CA . PRO A 1 116 ? 25.597 2.911 -23.054 1.00 89.56 116 PRO A CA 1
ATOM 911 C C . PRO A 1 116 ? 25.013 3.692 -21.870 1.00 89.56 116 PRO A C 1
ATOM 913 O O . PRO A 1 116 ? 23.820 4.009 -21.828 1.00 89.56 116 PRO A O 1
ATOM 916 N N . GLN A 1 117 ? 25.872 3.995 -20.900 1.00 89.62 117 GLN A N 1
ATOM 917 C CA . GLN A 1 117 ? 25.501 4.598 -19.620 1.00 89.62 117 GLN A CA 1
ATOM 918 C C . GLN A 1 117 ? 24.795 5.955 -19.778 1.00 89.62 117 GLN A C 1
ATOM 920 O O . GLN A 1 117 ? 23.798 6.226 -19.117 1.00 89.62 117 GLN A O 1
ATOM 925 N N . ASP A 1 118 ? 25.285 6.797 -20.681 1.00 89.69 118 ASP A N 1
ATOM 926 C CA . ASP A 1 118 ? 24.741 8.115 -21.014 1.00 89.69 118 ASP A CA 1
ATOM 927 C C . ASP A 1 118 ? 23.314 8.038 -21.575 1.00 89.69 118 ASP A C 1
ATOM 929 O O . ASP A 1 118 ? 22.448 8.828 -21.192 1.00 89.69 118 ASP A O 1
ATOM 933 N N . ILE A 1 119 ? 23.033 7.032 -22.408 1.00 91.75 119 ILE A N 1
ATOM 934 C CA . ILE A 1 119 ? 21.690 6.788 -22.942 1.00 91.75 119 ILE A CA 1
ATOM 935 C C . ILE A 1 119 ? 20.737 6.335 -21.831 1.00 91.75 119 ILE A C 1
ATOM 937 O O . ILE A 1 119 ? 19.595 6.796 -21.784 1.00 91.75 119 ILE A O 1
ATOM 941 N N . LEU A 1 120 ? 21.197 5.487 -20.901 1.00 91.69 120 LEU A N 1
ATOM 942 C CA . LEU A 1 120 ? 20.398 5.099 -19.732 1.00 91.69 120 LEU A CA 1
ATOM 943 C C . LEU A 1 120 ? 20.044 6.313 -18.869 1.00 91.69 120 LEU A C 1
ATOM 945 O O . LEU A 1 120 ? 18.876 6.487 -18.533 1.00 91.69 120 LEU A O 1
ATOM 949 N N . ILE A 1 121 ? 21.014 7.180 -18.563 1.00 92.75 121 ILE A N 1
ATOM 950 C CA . ILE A 1 121 ? 20.785 8.411 -17.787 1.00 92.75 121 ILE A CA 1
ATOM 951 C C . ILE A 1 121 ? 19.770 9.311 -18.494 1.00 92.75 121 ILE A C 1
ATOM 953 O O . ILE A 1 121 ? 18.854 9.832 -17.856 1.00 92.75 121 ILE A O 1
ATOM 957 N N . HIS A 1 122 ? 19.896 9.466 -19.814 1.00 92.06 122 HIS A N 1
ATOM 958 C CA . HIS A 1 122 ? 18.961 10.261 -20.599 1.00 92.06 122 HIS A CA 1
ATOM 959 C C . HIS A 1 122 ? 17.535 9.697 -20.525 1.00 92.06 122 HIS A C 1
ATOM 961 O O . HIS A 1 122 ? 16.606 10.440 -20.215 1.00 92.06 122 HIS A O 1
ATOM 967 N N . ILE A 1 123 ? 17.350 8.386 -20.709 1.00 93.00 123 ILE A N 1
ATOM 968 C CA . ILE A 1 123 ? 16.040 7.729 -20.558 1.00 93.00 123 ILE A CA 1
ATOM 969 C C . ILE A 1 123 ? 15.502 7.919 -19.132 1.00 93.00 123 ILE A C 1
ATOM 971 O O . ILE A 1 123 ? 14.338 8.269 -18.942 1.00 93.00 123 ILE A O 1
ATOM 975 N N . PHE A 1 124 ? 16.356 7.728 -18.127 1.00 94.50 124 PHE A N 1
ATOM 976 C CA . PHE A 1 124 ? 16.007 7.852 -16.714 1.00 94.50 124 PHE A CA 1
ATOM 977 C C . PHE A 1 124 ? 15.603 9.273 -16.320 1.00 94.50 124 PHE A C 1
ATOM 979 O O . PHE A 1 124 ? 14.761 9.431 -15.437 1.00 94.50 124 PHE A O 1
ATOM 986 N N . SER A 1 125 ? 16.121 10.298 -17.003 1.00 91.06 125 SER A N 1
ATOM 987 C CA . SER A 1 125 ? 15.710 11.690 -16.787 1.00 91.06 125 SER A CA 1
ATOM 988 C C . SER A 1 125 ? 14.230 11.944 -17.105 1.00 91.06 125 SER A C 1
ATOM 990 O O . SER A 1 125 ? 13.631 12.842 -16.520 1.00 91.06 125 SER A O 1
ATOM 992 N N . PHE A 1 126 ? 13.609 11.106 -17.946 1.00 90.12 126 PHE A N 1
ATOM 993 C CA . PHE A 1 126 ? 12.179 11.174 -18.272 1.00 90.12 126 PHE A CA 1
ATOM 994 C C . PHE A 1 126 ? 11.292 10.287 -17.390 1.00 90.12 126 PHE A C 1
ATOM 996 O O . PHE A 1 126 ? 10.066 10.323 -17.518 1.00 90.12 126 PHE A O 1
ATOM 1003 N N . LEU A 1 127 ? 11.874 9.459 -16.519 1.00 89.88 127 LEU A N 1
ATOM 1004 C CA . LEU A 1 127 ? 11.099 8.591 -15.640 1.00 89.88 127 LEU A CA 1
ATOM 1005 C C . LEU A 1 127 ? 10.534 9.381 -14.459 1.00 89.88 127 LEU A C 1
ATOM 1007 O O . LEU A 1 127 ? 11.225 10.183 -13.834 1.00 89.88 127 LEU A O 1
ATOM 1011 N N . GLU A 1 128 ? 9.288 9.080 -14.081 1.00 85.94 128 GLU A N 1
ATOM 1012 C CA . GLU A 1 128 ? 8.779 9.479 -12.767 1.00 85.94 128 GLU A CA 1
ATOM 1013 C C . GLU A 1 128 ? 9.664 8.870 -11.664 1.00 85.94 128 GLU A C 1
ATOM 1015 O O . GLU A 1 128 ? 10.124 7.732 -11.800 1.00 85.94 128 GLU A O 1
ATOM 1020 N N . ILE A 1 129 ? 9.818 9.564 -10.528 1.00 86.69 129 ILE A N 1
ATOM 1021 C CA . ILE A 1 129 ? 10.635 9.127 -9.373 1.00 86.69 129 ILE A CA 1
ATOM 1022 C C . ILE A 1 129 ? 10.398 7.658 -9.016 1.00 86.69 129 ILE A C 1
ATOM 1024 O O . ILE A 1 129 ? 11.320 6.885 -8.759 1.00 86.69 129 ILE A O 1
ATOM 1028 N N . SER A 1 130 ? 9.130 7.257 -9.037 1.00 83.88 130 SER A N 1
ATOM 1029 C CA . SER A 1 130 ? 8.699 5.919 -8.663 1.00 83.88 130 SER A CA 1
ATOM 1030 C C . SER A 1 130 ? 9.209 4.826 -9.619 1.00 83.88 130 SER A C 1
ATOM 1032 O O . SER A 1 130 ? 9.432 3.700 -9.170 1.00 83.88 130 SER A O 1
ATOM 1034 N N . SER A 1 131 ? 9.404 5.154 -10.899 1.00 87.62 131 SER A N 1
ATOM 1035 C CA . SER A 1 131 ? 9.956 4.285 -11.946 1.00 87.62 131 SER A CA 1
ATOM 1036 C C . SER A 1 131 ? 11.481 4.364 -11.992 1.00 87.62 131 SER A C 1
ATOM 1038 O O . SER A 1 131 ? 12.142 3.341 -12.174 1.00 87.62 131 SER A O 1
ATOM 1040 N N . LEU A 1 132 ? 12.047 5.551 -11.752 1.00 90.94 132 LEU A N 1
ATOM 1041 C CA . LEU A 1 132 ? 13.488 5.755 -11.623 1.00 90.94 132 LEU A CA 1
ATOM 1042 C C . LEU A 1 132 ? 14.073 4.875 -10.509 1.00 90.94 132 LEU A C 1
ATOM 1044 O O . LEU A 1 132 ? 14.999 4.105 -10.745 1.00 90.94 132 LEU A O 1
ATOM 1048 N N . VAL A 1 133 ? 13.478 4.907 -9.312 1.00 89.56 133 VAL A N 1
ATOM 1049 C CA . VAL A 1 133 ? 13.928 4.083 -8.176 1.00 89.56 133 VAL A CA 1
ATOM 1050 C C . VAL A 1 133 ? 13.799 2.585 -8.473 1.00 89.56 133 VAL A C 1
ATOM 1052 O O . VAL A 1 133 ? 14.670 1.808 -8.089 1.00 89.56 133 VAL A O 1
ATOM 1055 N N . SER A 1 134 ? 12.744 2.159 -9.175 1.00 86.50 134 SER A N 1
ATOM 1056 C CA . SER A 1 134 ? 12.586 0.756 -9.583 1.00 86.50 134 SER A CA 1
ATOM 1057 C C . SER A 1 134 ? 13.639 0.313 -10.603 1.00 86.50 134 SER A C 1
ATOM 1059 O O . SER A 1 134 ? 14.060 -0.840 -10.573 1.00 86.50 134 SER A O 1
ATOM 1061 N N . SER A 1 135 ? 14.106 1.220 -11.464 1.00 89.00 135 SER A N 1
ATOM 1062 C CA . SER A 1 135 ? 15.121 0.923 -12.483 1.00 89.00 135 SER A CA 1
ATOM 1063 C C . SER A 1 135 ? 16.458 0.498 -11.861 1.00 89.00 135 SER A C 1
ATOM 1065 O O . SER A 1 135 ? 17.144 -0.361 -12.409 1.00 89.00 135 SER A O 1
ATOM 1067 N N . ALA A 1 136 ? 16.776 0.982 -10.656 1.00 89.06 136 ALA A N 1
ATOM 1068 C CA . ALA A 1 136 ? 17.974 0.590 -9.909 1.00 89.06 136 ALA A CA 1
ATOM 1069 C C . ALA A 1 136 ? 18.033 -0.913 -9.558 1.00 89.06 136 ALA A C 1
ATOM 1071 O O . ALA A 1 136 ? 19.085 -1.434 -9.200 1.00 89.06 136 ALA A O 1
ATOM 1072 N N . GLN A 1 137 ? 16.902 -1.619 -9.634 1.00 85.31 137 GLN A N 1
ATOM 1073 C CA . GLN A 1 137 ? 16.783 -3.032 -9.265 1.00 85.31 137 GLN A CA 1
ATOM 1074 C C . GLN A 1 137 ? 16.893 -3.985 -10.461 1.00 85.31 137 GLN A C 1
ATOM 1076 O O . GLN A 1 137 ? 16.826 -5.195 -10.267 1.00 85.31 137 GLN A O 1
ATOM 1081 N N . VAL A 1 138 ? 17.022 -3.458 -11.682 1.00 85.44 138 VAL A N 1
ATOM 1082 C CA . VAL A 1 138 ? 17.006 -4.262 -12.912 1.00 85.44 138 VAL A CA 1
ATOM 1083 C C . VAL A 1 138 ? 18.346 -4.957 -13.138 1.00 85.44 138 VAL A C 1
ATOM 1085 O O . VAL A 1 138 ? 18.386 -6.163 -13.345 1.00 85.44 138 VAL A O 1
ATOM 1088 N N . SER A 1 139 ? 19.449 -4.211 -13.074 1.00 84.00 139 SER A N 1
ATOM 1089 C CA . SER A 1 139 ? 20.800 -4.738 -13.276 1.00 84.00 139 SER A CA 1
ATOM 1090 C C . SER A 1 139 ? 21.837 -3.861 -12.575 1.00 84.00 139 SER A C 1
ATOM 1092 O O . SER A 1 139 ? 21.542 -2.746 -12.138 1.00 84.00 139 SER A O 1
ATOM 1094 N N . ARG A 1 140 ? 23.087 -4.336 -12.491 1.00 85.06 140 ARG A N 1
ATOM 1095 C CA . ARG A 1 140 ? 24.195 -3.543 -11.930 1.00 85.06 140 ARG A CA 1
ATOM 1096 C C . ARG A 1 140 ? 24.455 -2.259 -12.726 1.00 85.06 140 ARG A C 1
ATOM 1098 O O . ARG A 1 140 ? 24.699 -1.226 -12.109 1.00 85.06 140 ARG A O 1
ATOM 1105 N N . SER A 1 141 ? 24.363 -2.310 -14.057 1.00 87.50 141 SER A N 1
ATOM 1106 C CA . SER A 1 141 ? 24.558 -1.135 -14.919 1.00 87.50 141 SER A CA 1
ATOM 1107 C C . SER A 1 141 ? 23.439 -0.109 -14.743 1.00 87.50 141 SER A C 1
ATOM 1109 O O . SER A 1 141 ? 23.712 1.076 -14.576 1.00 87.50 141 SER A O 1
ATOM 1111 N N . TRP A 1 142 ? 22.182 -0.557 -14.667 1.00 92.12 142 TRP A N 1
ATOM 1112 C CA . TRP A 1 142 ? 21.052 0.335 -14.401 1.00 92.12 142 TRP A CA 1
ATOM 1113 C C . TRP A 1 142 ? 21.155 0.953 -13.012 1.00 92.12 142 TRP A C 1
ATOM 1115 O O . TRP A 1 142 ? 20.973 2.158 -12.870 1.00 92.12 142 TRP A O 1
ATOM 1125 N N . ASN A 1 143 ? 21.524 0.164 -11.999 1.00 90.00 143 ASN A N 1
ATOM 1126 C CA . ASN A 1 143 ? 21.795 0.684 -10.664 1.00 90.00 143 ASN A CA 1
ATOM 1127 C C . ASN A 1 143 ? 22.847 1.801 -10.715 1.00 90.00 143 ASN A C 1
ATOM 1129 O O . ASN A 1 143 ? 22.600 2.893 -10.215 1.00 90.00 143 ASN A O 1
ATOM 1133 N N . GLN A 1 144 ? 23.969 1.586 -11.402 1.00 90.12 144 GLN A N 1
ATOM 1134 C CA . GLN A 1 144 ? 24.994 2.616 -11.563 1.00 90.12 144 GLN A CA 1
ATOM 1135 C C . GLN A 1 144 ? 24.451 3.881 -12.250 1.00 90.12 144 GLN A C 1
ATOM 1137 O O . GLN A 1 144 ? 24.692 4.979 -11.760 1.00 90.12 144 GLN A O 1
ATOM 1142 N N . ALA A 1 145 ? 23.660 3.750 -13.322 1.00 92.44 145 ALA A N 1
ATOM 1143 C CA . ALA A 1 145 ? 23.044 4.891 -14.016 1.00 92.44 145 ALA A CA 1
ATOM 1144 C C . ALA A 1 145 ? 22.039 5.655 -13.149 1.00 92.44 145 ALA A C 1
ATOM 1146 O O . ALA A 1 145 ? 21.969 6.880 -13.213 1.00 92.44 145 ALA A O 1
ATOM 1147 N N . THR A 1 146 ? 21.300 4.964 -12.278 1.00 91.94 146 THR A N 1
ATOM 1148 C CA . THR A 1 146 ? 20.418 5.641 -11.316 1.00 91.94 146 THR A CA 1
ATOM 1149 C C . THR A 1 146 ? 21.170 6.381 -10.216 1.00 91.94 146 THR A C 1
ATOM 1151 O O . THR A 1 146 ? 20.546 7.157 -9.506 1.00 91.94 146 THR A O 1
ATOM 1154 N N . HIS A 1 147 ? 22.470 6.153 -10.026 1.00 90.81 147 HIS A N 1
ATOM 1155 C CA . HIS A 1 147 ? 23.277 6.823 -9.003 1.00 90.81 147 HIS A CA 1
ATOM 1156 C C . HIS A 1 147 ? 23.967 8.102 -9.508 1.00 90.81 147 HIS A C 1
ATOM 1158 O O . HIS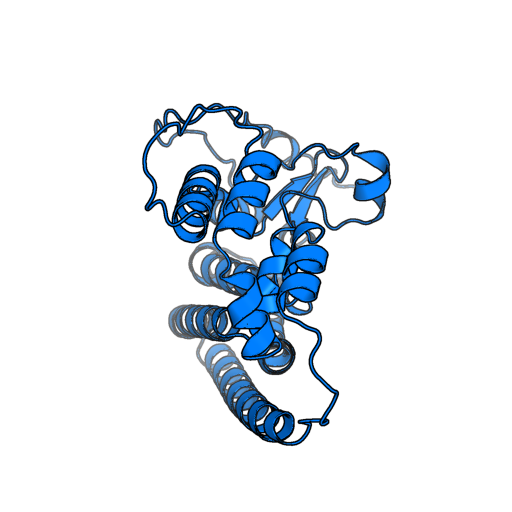 A 1 147 ? 24.689 8.747 -8.753 1.00 90.81 147 HIS A O 1
ATOM 1164 N N . GLU A 1 148 ? 23.720 8.495 -10.756 1.00 91.25 148 GLU A N 1
ATOM 1165 C CA . GLU A 1 148 ? 24.324 9.676 -11.369 1.00 91.25 148 GLU A CA 1
ATOM 1166 C C . GLU A 1 148 ? 23.830 10.976 -10.734 1.00 91.25 148 GLU A C 1
ATOM 1168 O O . GLU A 1 148 ? 22.630 11.232 -10.625 1.00 91.25 148 GLU A O 1
ATOM 1173 N N . ASN A 1 149 ? 24.768 11.816 -10.298 1.00 91.50 149 ASN A N 1
ATOM 1174 C CA . ASN A 1 149 ? 24.451 12.968 -9.453 1.00 91.50 149 ASN A CA 1
ATOM 1175 C C . ASN A 1 149 ? 23.646 14.044 -10.207 1.00 91.50 149 ASN A C 1
ATOM 1177 O O . ASN A 1 149 ? 22.702 14.621 -9.668 1.00 91.50 149 ASN A O 1
ATOM 1181 N N . SER A 1 150 ? 23.974 14.269 -11.483 1.00 89.88 150 SER A N 1
ATOM 1182 C CA . SER A 1 150 ? 23.275 15.218 -12.364 1.00 89.88 150 SER A CA 1
ATOM 1183 C C . SER A 1 150 ? 21.813 14.829 -12.608 1.00 89.88 150 SER A C 1
ATOM 1185 O O . SER A 1 150 ? 20.944 15.698 -12.701 1.00 89.88 150 SER A O 1
ATOM 1187 N N . LEU A 1 151 ? 21.522 13.525 -12.646 1.00 92.25 151 LEU A N 1
ATOM 1188 C CA . LEU A 1 151 ? 20.162 13.011 -12.756 1.00 92.25 151 LEU A CA 1
ATOM 1189 C C . LEU A 1 151 ? 19.336 13.434 -11.538 1.00 92.25 151 LEU A C 1
ATOM 1191 O O . LEU A 1 151 ? 18.268 14.019 -11.702 1.00 92.25 151 LEU A O 1
ATOM 1195 N N . TRP A 1 152 ? 19.836 13.216 -10.321 1.00 92.19 152 TRP A N 1
ATOM 1196 C CA . TRP A 1 152 ? 19.114 13.605 -9.104 1.00 92.19 152 TRP A CA 1
ATOM 1197 C C . TRP A 1 152 ? 19.002 15.111 -8.919 1.00 92.19 152 TRP A C 1
ATOM 1199 O O . TRP A 1 152 ? 17.978 15.566 -8.418 1.00 92.19 152 TRP A O 1
ATOM 1209 N N . GLN A 1 153 ? 19.992 15.881 -9.371 1.00 88.50 153 GLN A N 1
ATOM 1210 C CA . GLN A 1 153 ? 19.887 17.337 -9.416 1.00 88.50 153 GLN A CA 1
ATOM 1211 C C . GLN A 1 153 ? 18.691 17.769 -10.273 1.00 88.50 153 GLN A C 1
ATOM 1213 O O . GLN A 1 153 ? 17.827 18.504 -9.804 1.00 88.50 153 GLN A O 1
ATOM 1218 N N . SER A 1 154 ? 18.585 17.235 -11.496 1.00 87.88 154 SER A N 1
ATOM 1219 C CA . SER A 1 154 ? 17.458 17.547 -12.383 1.00 87.88 154 SER A CA 1
ATOM 1220 C C . SER A 1 154 ? 16.111 17.117 -11.790 1.00 87.88 154 SER A C 1
ATOM 1222 O O . SER A 1 154 ? 15.137 17.862 -11.860 1.00 87.88 154 SER A O 1
ATOM 1224 N N . GLN A 1 155 ? 16.056 15.953 -11.135 1.00 87.75 155 GLN A N 1
ATOM 1225 C CA . GLN A 1 155 ? 14.849 15.472 -10.462 1.00 87.75 155 GLN A CA 1
ATOM 1226 C C . GLN A 1 155 ? 14.465 16.355 -9.272 1.00 87.75 155 GLN A C 1
ATOM 1228 O O . GLN A 1 155 ? 13.281 16.591 -9.047 1.00 87.75 155 GLN A O 1
ATOM 1233 N N . PHE A 1 156 ? 15.441 16.863 -8.520 1.00 86.75 156 PHE A N 1
ATOM 1234 C CA . PHE A 1 156 ? 15.207 17.783 -7.411 1.00 86.75 156 PHE A CA 1
ATOM 1235 C C . PHE A 1 156 ? 14.579 19.090 -7.897 1.00 86.75 156 PHE A C 1
ATOM 1237 O O . PHE A 1 156 ? 13.527 19.490 -7.390 1.00 86.75 156 PHE A O 1
ATOM 1244 N N . ASP A 1 157 ? 15.179 19.700 -8.921 1.00 84.19 157 ASP A N 1
ATOM 1245 C CA . ASP A 1 157 ? 14.698 20.943 -9.527 1.00 84.19 157 ASP A CA 1
ATOM 1246 C C . ASP A 1 157 ? 13.272 20.778 -10.076 1.00 84.19 157 ASP A C 1
ATOM 1248 O O . ASP A 1 157 ? 12.403 21.620 -9.834 1.00 84.19 157 ASP A O 1
ATOM 1252 N N . LEU A 1 158 ? 13.010 19.659 -10.764 1.00 83.62 158 LEU A N 1
ATOM 1253 C CA . LEU A 1 158 ? 11.696 19.330 -11.318 1.00 83.62 158 LEU A CA 1
ATOM 1254 C C . LEU A 1 158 ? 10.646 19.057 -10.231 1.00 83.62 158 LEU A C 1
ATOM 1256 O O . LEU A 1 158 ? 9.513 19.522 -10.347 1.00 83.62 158 LEU A O 1
ATOM 1260 N N . HIS A 1 159 ? 10.990 18.293 -9.191 1.00 81.00 159 HIS A N 1
ATOM 1261 C CA . HIS A 1 159 ? 10.019 17.801 -8.211 1.00 81.00 159 HIS A CA 1
ATOM 1262 C C . HIS A 1 159 ? 9.660 18.839 -7.144 1.00 81.00 159 HIS A C 1
ATOM 1264 O O . HIS A 1 159 ? 8.503 18.922 -6.737 1.00 81.00 159 HIS A O 1
ATOM 1270 N N . PHE A 1 160 ? 10.626 19.631 -6.675 1.00 79.88 160 PHE A N 1
ATOM 1271 C CA . PHE A 1 160 ? 10.389 20.630 -5.627 1.00 79.88 160 PHE A CA 1
ATOM 1272 C C . PHE A 1 160 ? 10.103 22.029 -6.185 1.00 79.88 160 PHE A C 1
ATOM 1274 O O . PHE A 1 160 ? 9.871 22.950 -5.406 1.00 79.88 160 PHE A O 1
ATOM 1281 N N . ASN A 1 161 ? 10.121 22.203 -7.518 1.00 69.19 161 ASN A N 1
ATOM 1282 C CA . ASN A 1 161 ? 9.981 23.491 -8.216 1.00 69.19 161 ASN A CA 1
ATOM 1283 C C . ASN A 1 161 ? 10.865 24.599 -7.608 1.00 69.19 161 ASN A C 1
ATOM 1285 O O . ASN A 1 161 ? 10.570 25.797 -7.680 1.00 69.19 161 ASN A O 1
ATOM 1289 N N . HIS A 1 162 ? 11.950 24.193 -6.951 1.00 56.53 162 HIS A N 1
ATOM 1290 C CA . HIS A 1 162 ? 12.787 25.087 -6.194 1.00 56.53 162 HIS A CA 1
ATOM 1291 C C . HIS A 1 162 ? 13.832 25.625 -7.161 1.00 56.53 162 HIS A C 1
ATOM 1293 O O . HIS A 1 162 ? 14.869 25.016 -7.378 1.00 56.53 162 HIS A O 1
ATOM 1299 N N . LYS A 1 163 ? 13.619 26.838 -7.681 1.00 48.66 163 LYS A N 1
ATOM 1300 C CA . LYS A 1 163 ? 14.717 27.657 -8.231 1.00 48.66 163 LYS A CA 1
ATOM 1301 C C . LYS A 1 163 ? 15.666 28.155 -7.127 1.00 48.66 163 LYS A C 1
ATOM 1303 O O . LYS A 1 163 ? 16.240 29.239 -7.244 1.00 48.66 163 LYS A O 1
ATOM 1308 N N . VAL A 1 164 ? 15.789 27.434 -6.009 1.00 48.59 164 VAL A N 1
ATOM 1309 C CA . VAL A 1 164 ? 16.678 27.843 -4.926 1.00 48.59 164 VAL A CA 1
ATOM 1310 C C . VAL A 1 164 ? 18.092 27.527 -5.352 1.00 48.59 164 VAL A C 1
ATOM 1312 O O . VAL A 1 164 ? 18.501 26.378 -5.431 1.00 48.59 164 VAL A O 1
ATOM 1315 N N . LEU A 1 165 ? 18.778 28.610 -5.714 1.00 45.97 165 LEU A N 1
ATOM 1316 C CA . LEU A 1 165 ? 20.098 29.061 -5.272 1.00 45.97 165 LEU A CA 1
ATOM 1317 C C . LEU A 1 165 ? 20.817 28.198 -4.214 1.00 45.97 165 LEU A C 1
ATOM 1319 O O . LEU A 1 165 ? 21.470 28.739 -3.327 1.00 45.97 165 LEU A O 1
ATOM 1323 N N . ILE A 1 166 ? 20.881 26.881 -4.387 1.00 49.69 166 ILE A N 1
ATOM 1324 C CA . ILE A 1 166 ? 22.045 26.093 -3.992 1.00 49.69 166 ILE A CA 1
ATOM 1325 C C . ILE A 1 166 ? 23.133 26.412 -5.030 1.00 49.69 166 ILE A C 1
ATOM 1327 O O . ILE A 1 166 ? 23.623 25.589 -5.796 1.00 49.69 166 ILE A O 1
ATOM 1331 N N . ARG A 1 167 ? 23.472 27.703 -5.108 1.00 47.38 167 ARG A N 1
ATOM 1332 C CA . ARG A 1 167 ? 24.776 28.138 -5.560 1.00 47.38 167 ARG A CA 1
ATOM 1333 C C . ARG A 1 167 ? 25.719 27.710 -4.444 1.00 47.38 167 ARG A C 1
ATOM 1335 O O . ARG A 1 167 ? 25.523 28.101 -3.302 1.00 47.38 167 ARG A O 1
ATOM 1342 N N . MET A 1 168 ? 26.754 26.971 -4.825 1.00 54.53 168 MET A N 1
ATOM 1343 C CA . MET A 1 168 ? 27.961 26.730 -4.031 1.00 54.53 168 MET A CA 1
ATOM 1344 C C . MET A 1 168 ? 27.849 25.661 -2.939 1.00 54.53 168 MET A C 1
ATOM 1346 O O . MET A 1 168 ? 27.881 25.963 -1.754 1.00 54.53 168 MET A O 1
ATOM 1350 N N . GLN A 1 169 ? 27.874 24.399 -3.364 1.00 53.41 169 GLN A N 1
ATOM 1351 C CA . GLN A 1 169 ? 28.840 23.415 -2.860 1.00 53.41 169 GLN A CA 1
ATOM 1352 C C . GLN A 1 169 ? 28.991 22.324 -3.928 1.00 53.41 169 GLN A C 1
ATOM 1354 O O . GLN A 1 169 ? 28.016 21.707 -4.340 1.00 53.41 169 GLN A O 1
ATOM 1359 N N . SER A 1 170 ? 30.207 22.132 -4.438 1.00 63.44 170 SER A N 1
ATOM 1360 C CA . SER A 1 170 ? 30.514 21.214 -5.547 1.00 63.44 170 SER A CA 1
ATOM 1361 C C . SER A 1 170 ? 30.466 19.727 -5.169 1.00 63.44 170 SER A C 1
ATOM 1363 O O . SER A 1 170 ? 30.804 18.892 -5.998 1.00 63.44 170 SER A O 1
ATOM 1365 N N . ASP A 1 171 ? 30.052 19.399 -3.944 1.00 78.00 171 ASP A N 1
ATOM 1366 C CA . ASP A 1 171 ? 30.076 18.039 -3.386 1.00 78.00 171 ASP A CA 1
ATOM 1367 C C . ASP A 1 171 ? 28.728 17.634 -2.762 1.00 78.00 171 ASP A C 1
ATOM 1369 O O . ASP A 1 171 ? 28.647 16.881 -1.794 1.00 78.00 171 ASP A O 1
ATOM 1373 N N . ILE A 1 172 ? 27.628 18.194 -3.273 1.00 84.06 172 ILE A N 1
ATOM 1374 C CA . ILE A 1 172 ? 26.294 17.796 -2.823 1.00 84.06 172 ILE A CA 1
ATOM 1375 C C . ILE A 1 172 ? 25.936 16.467 -3.483 1.00 84.06 172 ILE A C 1
ATOM 1377 O O . ILE A 1 172 ? 25.806 16.383 -4.707 1.00 84.06 172 ILE A O 1
ATOM 1381 N N . ASP A 1 173 ? 25.727 15.444 -2.654 1.00 88.75 173 ASP A N 1
ATOM 1382 C CA . ASP A 1 173 ? 25.012 14.231 -3.044 1.00 88.75 173 ASP A CA 1
ATOM 1383 C C . ASP A 1 173 ? 23.529 14.585 -3.237 1.00 88.75 173 ASP A C 1
ATOM 1385 O O . ASP A 1 173 ? 22.739 14.639 -2.286 1.00 88.75 173 ASP A O 1
ATOM 1389 N N . TRP A 1 174 ? 23.148 14.858 -4.485 1.00 90.56 174 TRP A N 1
ATOM 1390 C CA . TRP A 1 174 ? 21.785 15.238 -4.840 1.00 90.56 174 TRP A CA 1
ATOM 1391 C C . TRP A 1 174 ? 20.789 14.113 -4.604 1.00 90.56 174 TRP A C 1
ATOM 1393 O O . TRP A 1 174 ? 19.617 14.384 -4.347 1.00 90.56 174 TRP A O 1
ATOM 1403 N N . ARG A 1 175 ? 21.230 12.852 -4.640 1.00 89.94 175 ARG A N 1
ATOM 1404 C CA . ARG A 1 175 ? 20.367 11.710 -4.343 1.00 89.94 175 ARG A CA 1
ATOM 1405 C C . ARG A 1 175 ? 19.983 11.703 -2.872 1.00 89.94 175 ARG A C 1
ATOM 1407 O O . ARG A 1 175 ? 18.806 11.540 -2.547 1.00 89.94 175 ARG A O 1
ATOM 1414 N N . GLU A 1 176 ? 20.948 11.895 -1.978 1.00 89.50 176 GLU A N 1
ATOM 1415 C CA . GLU A 1 176 ? 20.672 11.974 -0.544 1.00 89.50 176 GLU A CA 1
ATOM 1416 C C . GLU A 1 176 ? 19.933 13.273 -0.183 1.00 89.50 176 GLU A C 1
ATOM 1418 O O . GLU A 1 176 ? 19.020 13.235 0.642 1.00 89.50 176 GLU A O 1
ATOM 1423 N N . ALA A 1 177 ? 20.236 14.399 -0.838 1.00 88.25 177 ALA A N 1
ATOM 1424 C CA . ALA A 1 177 ? 19.484 15.646 -0.676 1.00 88.25 177 ALA A CA 1
ATOM 1425 C C . ALA A 1 177 ? 18.016 15.491 -1.108 1.00 88.25 177 ALA A C 1
ATOM 1427 O O . ALA A 1 177 ? 17.112 15.836 -0.345 1.00 88.25 177 ALA A O 1
ATOM 1428 N N . PHE A 1 178 ? 17.768 14.894 -2.280 1.00 88.44 178 PHE A N 1
ATOM 1429 C CA . PHE A 1 178 ? 16.425 14.571 -2.762 1.00 88.44 178 PHE A CA 1
ATOM 1430 C C . PHE A 1 178 ? 15.701 13.662 -1.784 1.00 88.44 178 PHE A C 1
ATOM 1432 O O . PHE A 1 178 ? 14.576 13.948 -1.394 1.00 88.44 178 PHE A O 1
ATOM 1439 N N . LYS A 1 179 ? 16.345 12.579 -1.348 1.00 86.81 179 LYS A N 1
ATOM 1440 C CA . LYS A 1 179 ? 15.764 11.639 -0.391 1.00 86.81 179 LYS A CA 1
ATOM 1441 C C . LYS A 1 179 ? 15.412 12.322 0.929 1.00 86.81 179 LYS A C 1
ATOM 1443 O O . LYS A 1 179 ? 14.327 12.076 1.442 1.00 86.81 179 LYS A O 1
ATOM 1448 N N . LYS A 1 180 ? 16.276 13.186 1.469 1.00 84.94 180 LYS A N 1
ATOM 1449 C CA . LYS A 1 180 ? 16.003 13.947 2.699 1.00 84.94 180 LYS A CA 1
ATOM 1450 C C . LYS A 1 180 ? 14.847 14.921 2.520 1.00 84.94 180 LYS A C 1
ATOM 1452 O O . LYS A 1 180 ? 13.946 14.904 3.346 1.00 84.94 180 LYS A O 1
ATOM 1457 N N . ALA A 1 181 ? 14.834 15.708 1.445 1.00 83.50 181 ALA A N 1
ATOM 1458 C CA . ALA A 1 181 ? 13.736 16.626 1.148 1.00 83.50 181 ALA A CA 1
ATOM 1459 C C . ALA A 1 181 ? 12.420 15.871 0.919 1.00 83.50 181 ALA A C 1
ATOM 1461 O O . ALA A 1 181 ? 11.381 16.265 1.435 1.00 83.50 181 ALA A O 1
ATOM 1462 N N . TYR A 1 182 ? 12.477 14.738 0.217 1.00 80.62 182 TYR A N 1
ATOM 1463 C CA . TYR A 1 182 ? 11.330 13.869 -0.008 1.00 80.62 182 TYR A CA 1
ATOM 1464 C C . TYR A 1 182 ? 10.830 13.271 1.306 1.00 80.62 182 TYR A C 1
ATOM 1466 O O . TYR A 1 182 ? 9.632 13.256 1.530 1.00 80.62 182 TYR A O 1
ATOM 1474 N N . ILE A 1 183 ? 11.709 12.803 2.198 1.00 77.19 183 ILE A N 1
ATOM 1475 C CA . ILE A 1 183 ? 11.312 12.306 3.524 1.00 77.19 183 ILE A CA 1
ATOM 1476 C C . ILE A 1 183 ? 10.762 13.439 4.388 1.00 77.19 183 ILE A C 1
ATOM 1478 O O . ILE A 1 183 ? 9.754 13.220 5.038 1.00 77.19 183 ILE A O 1
ATOM 1482 N N . ALA A 1 184 ? 11.381 14.621 4.396 1.00 74.38 184 ALA A N 1
ATOM 1483 C CA . ALA A 1 184 ? 10.942 15.770 5.188 1.00 74.38 184 ALA A CA 1
ATOM 1484 C C . ALA A 1 184 ? 9.549 16.241 4.751 1.00 74.38 184 ALA A C 1
ATOM 1486 O O . ALA A 1 184 ? 8.630 16.266 5.566 1.00 74.38 184 ALA A O 1
ATOM 1487 N N . ALA A 1 185 ? 9.367 16.465 3.445 1.00 70.00 185 ALA A N 1
ATOM 1488 C CA . ALA A 1 185 ? 8.073 16.778 2.845 1.00 70.00 185 ALA A CA 1
ATOM 1489 C C . ALA A 1 185 ? 7.035 15.665 3.064 1.00 70.00 185 ALA A C 1
ATOM 1491 O O . ALA A 1 185 ? 5.838 15.935 3.037 1.00 70.00 185 ALA A O 1
ATOM 1492 N N . ASN A 1 186 ? 7.486 14.423 3.292 1.00 64.56 186 ASN A N 1
ATOM 1493 C CA . ASN A 1 186 ? 6.623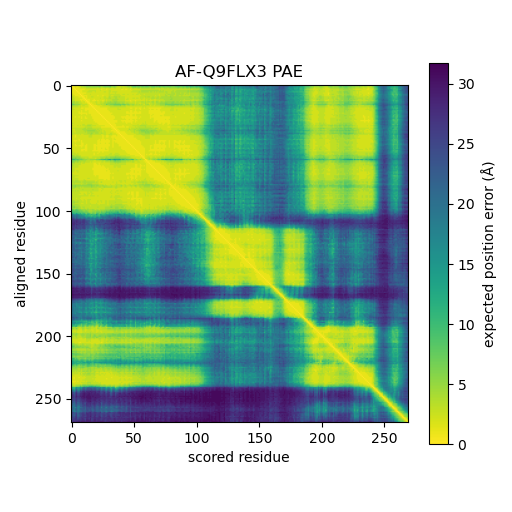 13.268 3.511 1.00 64.56 186 ASN A CA 1
ATOM 1494 C C . ASN A 1 186 ? 6.655 12.705 4.946 1.00 64.56 186 ASN A C 1
ATOM 1496 O O . ASN A 1 186 ? 6.278 11.551 5.162 1.00 64.56 186 ASN A O 1
ATOM 1500 N N . SER A 1 187 ? 7.128 13.477 5.927 1.00 58.38 187 SER A N 1
ATOM 1501 C CA . SER A 1 187 ? 7.424 12.969 7.276 1.00 58.38 187 SER A CA 1
ATOM 1502 C C . SER A 1 187 ? 6.179 12.762 8.145 1.00 58.38 187 SER A C 1
ATOM 1504 O O . SER A 1 187 ? 6.254 12.062 9.156 1.00 58.38 187 SER A O 1
ATOM 1506 N N . SER A 1 188 ? 5.029 13.288 7.712 1.00 64.44 188 SER A N 1
ATOM 1507 C CA . SER A 1 188 ? 3.743 13.115 8.385 1.00 64.44 188 SER A CA 1
ATOM 1508 C C . SER A 1 188 ? 3.397 11.637 8.597 1.00 64.44 188 SER A C 1
ATOM 1510 O O . SER A 1 188 ? 3.481 10.808 7.684 1.00 64.44 188 SER A O 1
ATOM 1512 N N . GLU A 1 189 ? 2.914 11.299 9.795 1.00 66.38 189 GLU A N 1
ATOM 1513 C CA . GLU A 1 189 ? 2.373 9.969 10.092 1.00 66.38 189 GLU A CA 1
ATOM 1514 C C . GLU A 1 189 ? 1.251 9.561 9.129 1.00 66.38 189 GLU A C 1
ATOM 1516 O O . GLU A 1 189 ? 1.083 8.372 8.840 1.00 66.38 189 GLU A O 1
ATOM 1521 N N . ALA A 1 190 ? 0.520 10.535 8.577 1.00 62.38 190 ALA A N 1
ATOM 1522 C CA . ALA A 1 190 ? -0.545 10.297 7.611 1.00 62.38 190 ALA A CA 1
ATOM 1523 C C . ALA A 1 190 ? -0.022 9.657 6.317 1.00 62.38 190 ALA A C 1
ATOM 1525 O O . ALA A 1 190 ? -0.729 8.864 5.710 1.00 62.38 190 ALA A O 1
ATOM 1526 N N . LEU A 1 191 ? 1.237 9.905 5.941 1.00 62.81 191 LEU A N 1
ATOM 1527 C CA . LEU A 1 191 ? 1.882 9.302 4.766 1.00 62.81 191 LEU A CA 1
ATOM 1528 C C . LEU A 1 191 ? 2.454 7.912 5.029 1.00 62.81 191 LEU A C 1
ATOM 1530 O O . LEU A 1 191 ? 2.699 7.149 4.092 1.00 62.81 191 LEU A O 1
ATOM 1534 N N . ARG A 1 192 ? 2.651 7.545 6.301 1.00 69.31 192 ARG A N 1
ATOM 1535 C CA . ARG A 1 192 ? 2.965 6.156 6.677 1.00 69.31 192 ARG A CA 1
ATOM 1536 C C . ARG A 1 192 ? 1.760 5.240 6.520 1.00 69.31 192 ARG A C 1
ATOM 1538 O O . ARG A 1 192 ? 1.918 4.021 6.480 1.00 69.31 192 ARG A O 1
ATOM 1545 N N . SER A 1 193 ? 0.572 5.818 6.442 1.00 76.12 193 SER A N 1
ATOM 1546 C CA . SER A 1 193 ? -0.648 5.135 6.072 1.00 76.12 193 SER A CA 1
ATOM 1547 C C . SER A 1 193 ? -0.814 5.264 4.562 1.00 76.12 193 SER A C 1
ATOM 1549 O O . SER A 1 193 ? -0.750 6.353 4.009 1.00 76.12 193 SER A O 1
ATOM 1551 N N . GLY A 1 194 ? -1.026 4.155 3.853 1.00 85.12 194 GLY A N 1
ATOM 1552 C CA . GLY A 1 194 ? -1.295 4.201 2.408 1.00 85.12 194 GLY A CA 1
ATOM 1553 C C . GLY A 1 194 ? -2.678 4.781 2.063 1.00 85.12 194 GLY A C 1
ATOM 1554 O O . GLY A 1 194 ? -3.228 4.443 1.011 1.00 85.12 194 GLY A O 1
ATOM 1555 N N . ARG A 1 195 ? -3.289 5.562 2.965 1.00 90.19 195 ARG A N 1
ATOM 1556 C CA . ARG A 1 195 ? -4.696 5.965 2.947 1.00 90.19 195 ARG A CA 1
ATOM 1557 C C . ARG A 1 195 ? -4.869 7.459 2.785 1.00 90.19 195 ARG A C 1
ATOM 1559 O O . ARG A 1 195 ? -4.179 8.266 3.394 1.00 90.19 195 ARG A O 1
ATOM 1566 N N . GLY A 1 196 ? -5.886 7.807 2.011 1.00 89.44 196 GLY A N 1
ATOM 1567 C CA . GLY A 1 196 ? -6.402 9.162 1.956 1.00 89.44 196 GLY A CA 1
ATOM 1568 C C . GLY A 1 196 ? -7.907 9.163 1.752 1.00 89.44 196 GLY A C 1
ATOM 1569 O O . GLY A 1 196 ? -8.477 8.210 1.218 1.00 89.44 196 GLY A O 1
ATOM 1570 N N . TYR A 1 197 ? -8.563 10.231 2.177 1.00 86.69 197 TYR A N 1
ATOM 1571 C CA . TYR A 1 197 ? -9.950 10.496 1.859 1.00 86.69 197 TYR A CA 1
ATOM 1572 C C . TYR A 1 197 ? -10.050 11.169 0.495 1.00 86.69 197 TYR A C 1
ATOM 1574 O O . TYR A 1 197 ? -9.405 12.174 0.193 1.00 86.69 197 TYR A O 1
ATOM 1582 N N . CYS A 1 198 ? -10.868 10.569 -0.362 1.00 86.94 198 CYS A N 1
ATOM 1583 C CA . CYS A 1 198 ? -11.148 11.100 -1.678 1.00 86.94 198 CYS A CA 1
ATOM 1584 C C . CYS A 1 198 ? -12.492 11.818 -1.659 1.00 86.94 198 CYS A C 1
ATOM 1586 O O . CYS A 1 198 ? -13.529 11.164 -1.647 1.00 86.94 198 CYS A O 1
ATOM 1588 N N . SER A 1 199 ? -12.480 13.146 -1.762 1.00 83.06 199 SER A N 1
ATOM 1589 C CA . SER A 1 199 ? -13.700 13.967 -1.825 1.00 83.06 199 SER A CA 1
ATOM 1590 C C . SER A 1 199 ? -14.624 13.628 -3.003 1.00 83.06 199 SER A C 1
ATOM 1592 O O . SER A 1 199 ? -15.827 13.852 -2.915 1.00 83.06 199 SER A O 1
ATOM 1594 N N . TYR A 1 200 ? -14.090 13.056 -4.089 1.00 82.69 200 TYR A N 1
ATOM 1595 C CA . TYR A 1 200 ? -14.882 12.594 -5.236 1.00 82.69 200 TYR A CA 1
ATOM 1596 C C . TYR A 1 200 ? -15.498 11.207 -5.032 1.00 82.69 200 TYR A C 1
ATOM 1598 O O . TYR A 1 200 ? -16.581 10.943 -5.542 1.00 82.69 200 TYR A O 1
ATOM 1606 N N . CYS A 1 201 ? -14.797 10.299 -4.346 1.00 83.50 201 CYS A N 1
ATOM 1607 C CA . CYS A 1 201 ? -15.326 8.970 -4.020 1.00 83.50 201 CYS A CA 1
ATOM 1608 C C . CYS A 1 201 ? -16.085 8.950 -2.688 1.00 83.50 201 CYS A C 1
ATOM 1610 O O . CYS A 1 201 ? -16.620 7.901 -2.338 1.00 83.50 201 CYS A O 1
ATOM 1612 N N . ASP A 1 202 ? -16.050 10.056 -1.945 1.00 85.62 202 ASP A N 1
ATOM 1613 C CA . ASP A 1 202 ? -16.575 10.216 -0.589 1.00 85.62 202 ASP A CA 1
ATOM 1614 C C . ASP A 1 202 ? -16.210 9.040 0.337 1.00 85.62 202 ASP A C 1
ATOM 1616 O O . ASP A 1 202 ? -17.042 8.441 1.013 1.00 85.62 202 ASP A O 1
ATOM 1620 N N . SER A 1 203 ? -14.947 8.609 0.283 1.00 88.00 203 SER A N 1
ATOM 1621 C CA . SER A 1 203 ? -14.493 7.401 0.979 1.00 88.00 203 SER A CA 1
ATOM 1622 C C . SER A 1 203 ? -12.990 7.389 1.238 1.00 88.00 203 SER A C 1
ATOM 1624 O O . SER A 1 203 ? -12.209 8.047 0.544 1.00 88.00 203 SER A O 1
ATOM 1626 N N . ILE A 1 204 ? -12.593 6.608 2.249 1.00 90.00 204 ILE A N 1
ATOM 1627 C CA . ILE A 1 204 ? -11.192 6.289 2.541 1.00 90.00 204 ILE A CA 1
ATOM 1628 C C . ILE A 1 204 ? -10.696 5.311 1.474 1.00 90.00 204 ILE A C 1
ATOM 1630 O O . ILE A 1 204 ? -11.181 4.185 1.364 1.00 90.00 204 ILE A O 1
ATOM 1634 N N . VAL A 1 205 ? -9.707 5.730 0.694 1.00 90.81 205 VAL A N 1
ATOM 1635 C CA . VAL A 1 205 ? -9.141 4.963 -0.415 1.00 90.81 205 VAL A CA 1
ATOM 1636 C C . VAL A 1 205 ? -7.656 4.716 -0.202 1.00 90.81 205 VAL A C 1
ATOM 1638 O O . VAL A 1 205 ? -6.961 5.482 0.461 1.00 90.81 205 VAL A O 1
ATOM 1641 N N . TRP A 1 206 ? -7.157 3.636 -0.798 1.00 91.25 206 TRP A N 1
ATOM 1642 C CA . TRP A 1 206 ? -5.723 3.471 -1.004 1.00 91.25 206 TRP A CA 1
ATOM 1643 C C . TRP A 1 206 ? -5.219 4.490 -2.027 1.00 91.25 206 TRP A C 1
ATOM 1645 O O . TRP A 1 206 ? -5.917 4.770 -3.013 1.00 91.25 206 TRP A O 1
ATOM 1655 N N . HIS A 1 207 ? -4.001 4.989 -1.835 1.00 85.69 207 HIS A N 1
ATOM 1656 C CA . HIS A 1 207 ? -3.358 5.899 -2.775 1.00 85.69 207 HIS A CA 1
ATOM 1657 C C . HIS A 1 207 ? -1.983 5.419 -3.230 1.00 85.69 207 HIS A C 1
ATOM 1659 O O . HIS A 1 207 ? -1.272 4.700 -2.536 1.00 85.69 207 HIS A O 1
ATOM 1665 N N . GLU A 1 208 ? -1.587 5.895 -4.403 1.00 78.31 208 GLU A N 1
ATOM 1666 C CA . GLU A 1 208 ? -0.204 5.880 -4.879 1.00 78.31 208 GLU A CA 1
ATOM 1667 C C . GLU A 1 208 ? 0.136 7.311 -5.284 1.00 78.31 208 GLU A C 1
ATOM 1669 O O . GLU A 1 208 ? -0.661 7.946 -5.977 1.00 78.31 208 GLU A O 1
ATOM 1674 N N . ASN A 1 209 ? 1.278 7.836 -4.831 1.00 74.56 209 ASN A N 1
ATOM 1675 C CA . ASN A 1 209 ? 1.704 9.216 -5.104 1.00 74.56 209 ASN A CA 1
ATOM 1676 C C . ASN A 1 209 ? 0.605 10.256 -4.793 1.00 74.56 209 ASN A C 1
ATOM 1678 O O . ASN A 1 209 ? 0.342 11.140 -5.603 1.00 74.56 209 ASN A O 1
ATOM 1682 N N . LEU A 1 210 ? -0.089 10.108 -3.655 1.00 77.19 210 LEU A N 1
ATOM 1683 C CA . LEU A 1 210 ? -1.187 10.989 -3.211 1.00 77.19 210 LEU A CA 1
ATOM 1684 C C . LEU A 1 210 ? -2.414 11.019 -4.143 1.00 77.19 210 LEU A C 1
ATOM 1686 O O . LEU A 1 210 ? -3.276 11.889 -4.017 1.00 77.19 210 LEU A O 1
ATOM 1690 N N . ARG A 1 211 ? -2.522 10.063 -5.079 1.00 80.31 211 ARG A N 1
ATOM 1691 C CA . ARG A 1 211 ? -3.627 9.963 -6.042 1.00 80.31 211 ARG A CA 1
ATOM 1692 C C . ARG A 1 211 ? -4.554 8.799 -5.727 1.00 80.31 211 ARG A C 1
ATOM 1694 O O . ARG A 1 211 ? -4.115 7.683 -5.446 1.00 80.31 211 ARG A O 1
ATOM 1701 N N . CYS A 1 212 ? -5.852 9.041 -5.903 1.00 83.12 212 CYS A N 1
ATOM 1702 C CA . CYS A 1 212 ? -6.878 8.006 -5.819 1.00 83.12 212 CYS A CA 1
ATOM 1703 C C . CYS A 1 212 ? -6.616 6.890 -6.843 1.00 83.12 212 CYS A C 1
ATOM 1705 O O . CYS A 1 212 ? -6.366 7.145 -8.026 1.00 83.12 212 CYS A O 1
ATOM 1707 N N . LEU A 1 213 ? -6.698 5.633 -6.403 1.00 80.69 213 LEU A N 1
ATOM 1708 C CA . LEU A 1 213 ? -6.569 4.468 -7.287 1.00 80.69 213 LEU A CA 1
ATOM 1709 C C . LEU A 1 213 ? -7.853 4.142 -8.053 1.00 80.69 213 LEU A C 1
ATOM 1711 O O . LEU A 1 213 ? -7.824 3.309 -8.960 1.00 80.69 213 LEU A O 1
ATOM 1715 N N . ASN A 1 214 ? -8.977 4.780 -7.717 1.00 81.25 214 ASN A N 1
ATOM 1716 C CA . ASN A 1 214 ? -10.20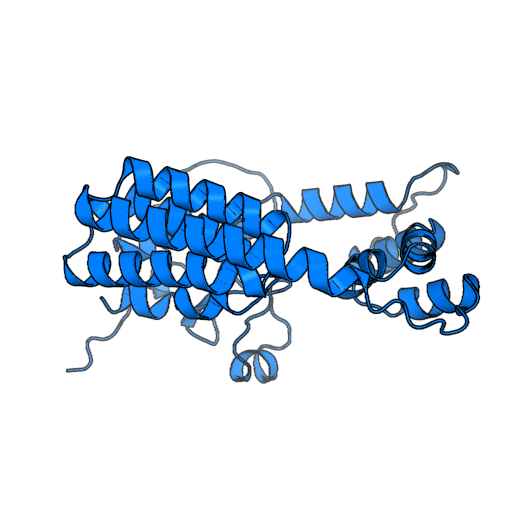6 4.609 -8.477 1.00 81.25 214 ASN A CA 1
ATOM 1717 C C . ASN A 1 214 ? -10.047 5.241 -9.871 1.00 81.25 214 ASN A C 1
ATOM 1719 O O . ASN A 1 214 ? -9.865 6.454 -10.004 1.00 81.25 214 ASN A O 1
ATOM 1723 N N . LYS A 1 215 ? -10.167 4.415 -10.919 1.00 75.44 215 LYS A N 1
ATOM 1724 C CA . LYS A 1 215 ? -10.058 4.837 -12.325 1.00 75.44 215 LYS A CA 1
ATOM 1725 C C . LYS A 1 215 ? -11.022 5.978 -12.667 1.00 75.44 215 LYS A C 1
ATOM 1727 O O . LYS A 1 215 ? -10.633 6.909 -13.363 1.00 75.44 215 LYS A O 1
ATOM 1732 N N . GLN A 1 216 ? -12.248 5.940 -12.138 1.00 73.69 216 GLN A N 1
ATOM 1733 C CA . GLN A 1 216 ? -13.258 6.973 -12.396 1.00 73.69 216 GLN A CA 1
ATOM 1734 C C . GLN A 1 216 ? -12.885 8.325 -11.769 1.00 73.69 216 GLN A C 1
ATOM 1736 O O . GLN A 1 216 ? -13.214 9.371 -12.323 1.00 73.69 216 GLN A O 1
ATOM 1741 N N . CYS A 1 217 ? -12.163 8.309 -10.643 1.00 72.44 217 CYS A N 1
ATOM 1742 C CA . CYS A 1 217 ? -11.681 9.518 -9.981 1.00 72.44 217 CYS A CA 1
ATOM 1743 C C . CYS A 1 217 ? -10.507 10.144 -10.737 1.00 72.44 217 CYS A C 1
ATOM 1745 O O . CYS A 1 217 ? -10.503 11.356 -10.941 1.00 72.44 217 CYS A O 1
ATOM 1747 N N . ARG A 1 218 ? -9.537 9.332 -11.189 1.00 66.81 218 ARG A N 1
ATOM 1748 C CA . ARG A 1 218 ? -8.342 9.829 -11.899 1.00 66.81 218 ARG A CA 1
ATOM 1749 C C . ARG A 1 218 ? -8.686 10.672 -13.130 1.00 66.81 218 ARG A C 1
ATOM 1751 O O . ARG A 1 218 ? -7.977 11.625 -13.418 1.00 66.81 218 ARG A O 1
ATOM 1758 N N . LEU A 1 219 ? -9.782 10.346 -13.819 1.00 63.12 219 LEU A N 1
ATOM 1759 C CA . LEU A 1 219 ? -10.244 11.073 -15.006 1.00 63.12 219 LEU A CA 1
ATOM 1760 C C . LEU A 1 219 ? -10.904 12.424 -14.687 1.00 63.12 219 LEU A C 1
ATOM 1762 O O . LEU A 1 219 ? -10.922 13.301 -15.543 1.00 63.12 219 LEU A O 1
ATOM 1766 N N . LYS A 1 220 ? -11.471 12.593 -13.485 1.00 63.78 220 LYS A N 1
ATOM 1767 C CA . LYS A 1 220 ? -12.320 13.748 -13.140 1.00 63.78 220 LYS A CA 1
ATOM 1768 C C . LYS A 1 220 ? -11.702 14.698 -12.115 1.00 63.78 220 LYS A C 1
ATOM 1770 O O . LYS A 1 220 ? -12.063 15.869 -12.104 1.00 63.78 220 LYS A O 1
ATOM 1775 N N . SER A 1 221 ? -10.791 14.234 -11.253 1.00 56.44 221 SER A N 1
ATOM 1776 C CA . SER A 1 221 ? -10.337 15.021 -10.095 1.00 56.44 221 SER A CA 1
ATOM 1777 C C . SER A 1 221 ? -9.284 16.089 -10.391 1.00 56.44 221 SER A C 1
ATOM 1779 O O . SER A 1 221 ? -8.904 16.813 -9.470 1.00 56.44 221 SER A O 1
ATOM 1781 N N . GLY A 1 222 ? -8.811 16.203 -11.637 1.00 59.19 222 GLY A N 1
ATOM 1782 C CA . GLY A 1 222 ? -7.869 17.248 -12.050 1.00 59.19 222 GLY A CA 1
ATOM 1783 C C . GLY A 1 222 ? -6.593 17.290 -11.205 1.00 59.19 222 GLY A C 1
ATOM 1784 O O . GLY A 1 222 ? -6.158 18.368 -10.822 1.00 59.19 222 GLY A O 1
ATOM 1785 N N . ASN A 1 223 ? -6.024 16.127 -10.863 1.00 61.25 223 ASN A N 1
ATOM 1786 C CA . ASN A 1 223 ? -4.806 16.002 -10.048 1.00 61.25 223 ASN A CA 1
ATOM 1787 C C . ASN A 1 223 ? -4.872 16.596 -8.627 1.00 61.25 223 ASN A C 1
ATOM 1789 O O . ASN A 1 223 ? -3.824 16.732 -7.999 1.00 61.25 223 ASN A O 1
ATOM 1793 N N . LYS A 1 224 ? -6.056 16.909 -8.078 1.00 68.31 224 LYS A N 1
ATOM 1794 C CA . LYS A 1 224 ? -6.149 17.333 -6.671 1.00 68.31 224 LYS A CA 1
ATOM 1795 C C . LYS A 1 224 ? -5.610 16.229 -5.739 1.00 68.31 224 LYS A C 1
ATOM 1797 O O . LYS A 1 224 ? -6.027 15.076 -5.913 1.00 68.31 224 LYS A O 1
ATOM 1802 N N . PRO A 1 225 ? -4.711 16.557 -4.790 1.00 70.75 225 PRO A N 1
ATOM 1803 C CA . PRO A 1 225 ? -4.208 15.593 -3.819 1.00 70.75 225 PRO A CA 1
ATOM 1804 C C . PRO A 1 225 ? -5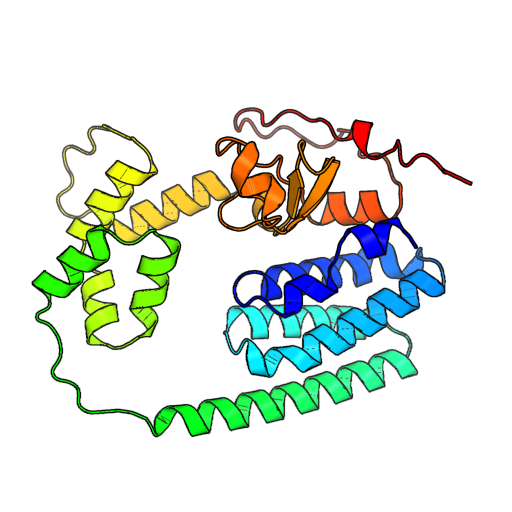.337 15.110 -2.901 1.00 70.75 225 PRO A C 1
ATOM 1806 O O . PRO A 1 225 ? -6.354 15.787 -2.732 1.00 70.75 225 PRO A O 1
ATOM 1809 N N . LEU A 1 226 ? -5.174 13.905 -2.361 1.00 77.75 226 LEU A N 1
ATOM 1810 C CA . LEU A 1 226 ? -6.061 13.356 -1.337 1.00 77.75 226 LEU A CA 1
ATOM 1811 C C . LEU A 1 226 ? -5.772 13.976 0.031 1.00 77.75 226 LEU A C 1
ATOM 1813 O O . LEU A 1 226 ? -4.616 14.270 0.330 1.00 77.75 226 LEU A O 1
ATOM 1817 N N . ASP A 1 227 ? -6.799 14.062 0.877 1.00 82.12 227 ASP A N 1
ATOM 1818 C CA . ASP A 1 227 ? -6.610 14.350 2.300 1.00 82.12 227 ASP A CA 1
ATOM 1819 C C . ASP A 1 227 ? -6.036 13.090 2.952 1.00 82.12 227 ASP A C 1
ATOM 1821 O O . ASP A 1 227 ? -6.668 12.034 2.925 1.00 82.12 227 ASP A O 1
ATOM 1825 N N . LEU A 1 228 ? -4.820 13.149 3.476 1.00 84.88 228 LEU A N 1
ATOM 1826 C CA . LEU A 1 228 ? -4.137 11.962 3.989 1.00 84.88 228 LEU A CA 1
ATOM 1827 C C . LEU A 1 228 ? -4.676 11.565 5.359 1.00 84.88 228 LEU A C 1
ATOM 1829 O O . LEU A 1 228 ? -5.069 12.415 6.153 1.00 84.88 228 LEU A O 1
ATOM 1833 N N . ILE A 1 229 ? -4.705 10.260 5.624 1.00 85.06 229 ILE A N 1
ATOM 1834 C CA . ILE A 1 229 ? -5.320 9.700 6.829 1.00 85.06 229 ILE A CA 1
ATOM 1835 C C . ILE A 1 229 ? -4.344 8.752 7.505 1.00 85.06 229 ILE A C 1
ATOM 1837 O O . ILE A 1 229 ? -3.884 7.804 6.876 1.00 85.06 229 ILE A O 1
ATOM 1841 N N . THR A 1 230 ? -4.096 8.934 8.801 1.00 87.44 230 THR A N 1
ATOM 1842 C CA . THR A 1 230 ? -3.241 8.046 9.601 1.00 87.44 230 THR A CA 1
ATOM 1843 C C . THR A 1 230 ? -3.886 6.678 9.837 1.00 87.44 230 THR A C 1
ATOM 1845 O O . THR A 1 230 ? -5.107 6.514 9.836 1.00 87.44 230 THR A O 1
ATOM 1848 N N . THR A 1 231 ? -3.070 5.666 10.136 1.00 87.44 231 THR A N 1
ATOM 1849 C CA . THR A 1 231 ? -3.576 4.334 10.507 1.00 87.44 231 THR A CA 1
ATOM 1850 C C . THR A 1 231 ? -4.478 4.388 11.747 1.00 87.44 231 THR A C 1
ATOM 1852 O O . THR A 1 231 ? -5.437 3.624 11.848 1.00 87.44 231 THR A O 1
ATOM 1855 N N . HIS A 1 232 ? -4.212 5.308 12.681 1.00 87.12 232 HIS A N 1
ATOM 1856 C CA . HIS A 1 232 ? -5.060 5.515 13.854 1.00 87.12 232 HIS A CA 1
ATOM 1857 C C . HIS A 1 232 ? -6.446 6.040 13.460 1.00 87.12 232 HIS A C 1
ATOM 1859 O O . HIS A 1 232 ? -7.463 5.535 13.930 1.00 87.12 232 HIS A O 1
ATOM 1865 N N . GLN A 1 233 ? -6.517 7.002 12.540 1.00 90.12 233 GLN A N 1
ATOM 1866 C CA . GLN A 1 233 ? -7.792 7.506 12.028 1.00 90.12 233 GLN A CA 1
ATOM 1867 C C . GLN A 1 233 ? -8.590 6.417 11.289 1.00 90.12 233 GLN A C 1
ATOM 1869 O O . GLN A 1 233 ? -9.812 6.366 11.412 1.00 90.12 233 GLN A O 1
ATOM 1874 N N . VAL A 1 234 ? -7.926 5.488 10.588 1.00 91.06 234 VAL A N 1
ATOM 1875 C CA . VAL A 1 234 ? -8.586 4.304 9.998 1.00 91.06 234 VAL A CA 1
ATOM 1876 C C . VAL A 1 234 ? -9.205 3.412 11.078 1.00 91.06 234 VAL A C 1
ATOM 1878 O O . VAL A 1 234 ? -10.326 2.922 10.917 1.00 91.06 234 VAL A O 1
ATOM 1881 N N . VAL A 1 235 ? -8.495 3.207 12.190 1.00 91.44 235 VAL A N 1
ATOM 1882 C CA . VAL A 1 235 ? -8.998 2.454 13.347 1.00 91.44 235 VAL A CA 1
ATOM 1883 C C . VAL A 1 235 ? -10.193 3.166 13.985 1.00 91.44 235 VAL A C 1
ATOM 1885 O O . VAL A 1 235 ? -11.217 2.521 14.217 1.00 91.44 235 VAL A O 1
ATOM 1888 N N . ASN A 1 236 ? -10.121 4.485 14.1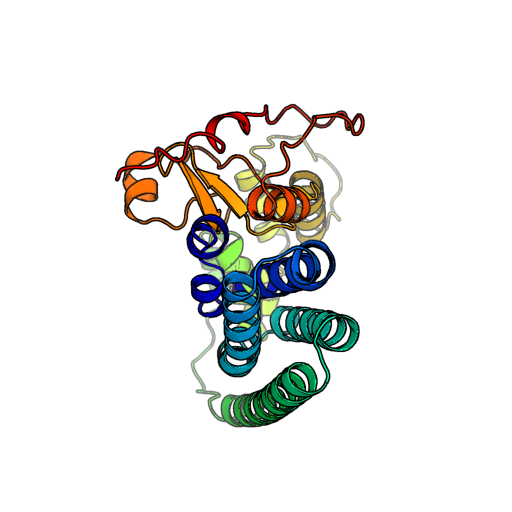81 1.00 91.62 236 ASN A N 1
ATOM 1889 C CA . ASN A 1 236 ? -11.239 5.293 14.681 1.00 91.62 236 ASN A CA 1
ATOM 1890 C C . ASN A 1 236 ? -12.460 5.185 13.762 1.00 91.62 236 ASN A C 1
ATOM 1892 O O . ASN A 1 236 ? -13.557 4.886 14.235 1.00 91.62 236 ASN A O 1
ATOM 1896 N N . TYR A 1 237 ? -12.265 5.306 12.444 1.00 91.25 237 TYR A N 1
ATOM 1897 C CA . TYR A 1 237 ? -13.321 5.095 11.452 1.00 91.25 237 TYR A CA 1
ATOM 1898 C C . TYR A 1 237 ? -13.957 3.709 11.593 1.00 91.25 237 TYR A C 1
ATOM 1900 O O . TYR A 1 237 ? -15.182 3.581 11.629 1.00 91.25 237 TYR A O 1
ATOM 1908 N N . LEU A 1 238 ? -13.146 2.656 11.718 1.00 90.88 238 LEU A N 1
ATOM 1909 C CA . LEU A 1 238 ? -13.642 1.293 11.888 1.00 90.88 238 LEU A CA 1
ATOM 1910 C C . LEU A 1 238 ? -14.492 1.147 13.161 1.00 90.88 238 LEU A C 1
ATOM 1912 O O . LEU A 1 238 ? -15.565 0.534 13.106 1.00 90.88 238 LEU A O 1
ATOM 1916 N N . LEU A 1 239 ? -14.040 1.730 14.274 1.00 89.69 239 LEU A N 1
ATOM 1917 C CA . LEU A 1 239 ? -14.729 1.712 15.566 1.00 89.69 239 LEU A CA 1
ATOM 1918 C C . LEU A 1 239 ? -15.927 2.674 15.627 1.00 89.69 239 LEU A C 1
ATOM 1920 O O . LEU A 1 239 ? -16.813 2.489 16.454 1.00 89.69 239 LEU A O 1
ATOM 1924 N N . GLY A 1 240 ? -16.021 3.639 14.708 1.00 86.50 240 GLY A N 1
ATOM 1925 C CA . GLY A 1 240 ? -17.027 4.703 14.754 1.00 86.50 240 GLY A CA 1
ATOM 1926 C C . GLY A 1 240 ? -16.761 5.745 15.827 1.00 86.50 240 GLY A C 1
ATOM 1927 O O . GLY A 1 240 ? -17.710 6.363 16.293 1.00 86.50 240 GLY A O 1
ATOM 1928 N N . ILE A 1 241 ? -15.503 5.887 16.237 1.00 84.69 241 ILE A N 1
ATOM 1929 C CA . ILE A 1 241 ? -15.069 6.937 17.151 1.00 84.69 241 ILE A CA 1
ATOM 1930 C C . ILE A 1 241 ? -14.857 8.188 16.303 1.00 84.69 241 ILE A C 1
ATOM 1932 O O . ILE A 1 241 ? -14.123 8.148 15.311 1.00 84.69 241 ILE A O 1
ATOM 1936 N N . GLU A 1 242 ? -15.523 9.281 16.663 1.00 66.25 242 GLU A N 1
ATOM 1937 C CA . GLU A 1 242 ? -15.247 10.584 16.067 1.00 66.25 242 GLU A CA 1
ATOM 1938 C C . GLU A 1 242 ? -13.834 11.009 16.474 1.00 66.25 242 GLU A C 1
ATOM 1940 O O . GLU A 1 242 ? -13.467 10.940 17.647 1.00 66.25 242 GLU A O 1
ATOM 1945 N N . SER A 1 243 ? -13.010 11.383 15.494 1.00 58.28 243 SER A N 1
ATOM 1946 C CA . SER A 1 243 ? -11.701 11.970 15.773 1.00 58.28 243 SER A CA 1
ATOM 1947 C C . SER A 1 243 ? -11.950 13.335 16.413 1.00 58.28 243 SER A C 1
ATOM 1949 O O . SER A 1 243 ? -12.294 14.273 15.703 1.00 58.28 243 SER A O 1
ATOM 1951 N N . SER A 1 244 ? -11.864 13.422 17.741 1.00 45.16 244 SER A N 1
ATOM 1952 C CA . SER A 1 244 ? -11.765 14.706 18.438 1.00 45.16 244 SER A CA 1
ATOM 1953 C C . SER A 1 244 ? -10.369 15.254 18.159 1.00 45.16 244 SER A C 1
ATOM 1955 O O . SER A 1 244 ? -9.395 14.557 18.436 1.00 45.16 244 SER A O 1
ATOM 1957 N N . ASP A 1 245 ? -10.277 16.444 17.565 1.00 43.38 245 ASP A N 1
ATOM 1958 C CA . ASP A 1 245 ? -9.028 17.128 17.184 1.00 43.38 245 ASP A CA 1
ATOM 1959 C C . ASP A 1 245 ? -8.240 17.665 18.401 1.00 43.38 245 ASP A C 1
ATOM 1961 O O . ASP A 1 245 ? -7.701 18.766 18.367 1.00 43.38 245 ASP A O 1
ATOM 1965 N N . ASP A 1 246 ? -8.144 16.894 19.479 1.00 41.75 246 ASP A N 1
ATOM 1966 C CA . ASP A 1 246 ? -7.215 17.186 20.565 1.00 41.75 246 ASP A CA 1
ATOM 1967 C C . ASP A 1 246 ? -6.070 16.189 20.447 1.00 41.75 246 ASP A C 1
ATOM 1969 O O . ASP A 1 246 ? -6.207 15.082 20.950 1.00 41.75 246 ASP A O 1
ATOM 1973 N N . GLU A 1 247 ? -5.017 16.548 19.699 1.00 39.59 247 GLU A N 1
ATOM 1974 C CA . GLU A 1 247 ? -3.595 16.267 19.990 1.00 39.59 247 GLU A CA 1
ATOM 1975 C C . GLU A 1 247 ? -2.686 17.054 19.013 1.00 39.59 247 GLU A C 1
ATOM 1977 O O . GLU A 1 247 ? -2.367 16.612 17.912 1.00 39.59 247 GLU A O 1
ATOM 1982 N N . SER A 1 248 ? -2.277 18.232 19.499 1.00 34.44 248 SER A N 1
ATOM 1983 C CA . SER A 1 248 ? -0.900 18.761 19.504 1.00 34.44 248 SER A CA 1
ATOM 1984 C C . SER A 1 248 ? -0.248 19.266 18.202 1.00 34.44 248 SER A C 1
ATOM 1986 O O . SER A 1 248 ? 0.225 18.505 17.363 1.00 34.44 248 SER A O 1
ATOM 1988 N N . GLU A 1 249 ? -0.150 20.602 18.149 1.00 31.50 249 GLU A N 1
ATOM 1989 C CA . GLU A 1 249 ? 0.864 21.465 17.515 1.00 31.50 249 GLU A CA 1
ATOM 1990 C C . GLU A 1 249 ? 2.001 20.746 16.762 1.00 31.50 249 GLU A C 1
ATOM 1992 O O . GLU A 1 249 ? 3.011 20.337 17.334 1.00 31.50 249 GLU A O 1
ATOM 1997 N N . SER A 1 250 ? 1.872 20.685 15.438 1.00 33.53 250 SER A N 1
ATOM 1998 C CA . SER A 1 250 ? 3.017 20.647 14.531 1.00 33.53 250 SER A CA 1
ATOM 1999 C C . SER A 1 250 ? 2.819 21.786 13.542 1.00 33.53 250 SER A C 1
ATOM 2001 O O . SER A 1 250 ? 1.860 21.759 12.772 1.00 33.53 250 SER A O 1
ATOM 2003 N N . ASP A 1 251 ? 3.707 22.780 13.587 1.00 34.25 251 ASP A N 1
ATOM 2004 C CA . ASP A 1 251 ? 3.751 23.971 12.718 1.00 34.25 251 ASP A CA 1
ATOM 2005 C C . ASP A 1 251 ? 4.103 23.646 11.248 1.00 34.25 251 ASP A C 1
ATOM 2007 O O . ASP A 1 251 ? 4.804 24.395 10.571 1.00 34.25 251 ASP A O 1
ATOM 2011 N N . ASP A 1 252 ? 3.596 22.535 10.716 1.00 35.06 252 ASP A N 1
ATOM 2012 C CA . ASP A 1 252 ? 3.698 22.206 9.301 1.00 35.06 252 ASP A CA 1
ATOM 2013 C C . ASP A 1 252 ? 2.334 22.436 8.640 1.00 35.06 252 ASP A C 1
ATOM 2015 O O . ASP A 1 252 ? 1.455 21.574 8.651 1.00 35.06 252 ASP A O 1
ATOM 2019 N N . GLU A 1 253 ? 2.171 23.650 8.105 1.00 31.00 253 GLU A N 1
ATOM 2020 C CA . GLU A 1 253 ? 1.271 24.049 7.011 1.00 31.00 253 GLU A CA 1
ATOM 2021 C C . GLU A 1 253 ? 0.054 23.129 6.776 1.00 31.00 253 GLU A C 1
ATOM 2023 O O . GLU A 1 253 ? 0.051 22.215 5.949 1.00 31.00 253 GLU A O 1
ATOM 2028 N N . ALA A 1 254 ? -1.000 23.433 7.535 1.00 30.03 254 ALA A N 1
ATOM 2029 C CA . ALA A 1 254 ? -2.413 23.133 7.324 1.00 30.03 254 ALA A CA 1
ATOM 2030 C C . ALA A 1 254 ? -2.786 22.319 6.060 1.00 30.03 254 ALA A C 1
ATOM 2032 O O . ALA A 1 254 ? -3.098 22.874 5.004 1.00 30.03 254 ALA A O 1
ATOM 2033 N N . PHE A 1 255 ? -2.959 21.004 6.220 1.00 31.20 255 PHE A N 1
ATOM 2034 C CA . PHE A 1 255 ? -3.956 20.256 5.445 1.00 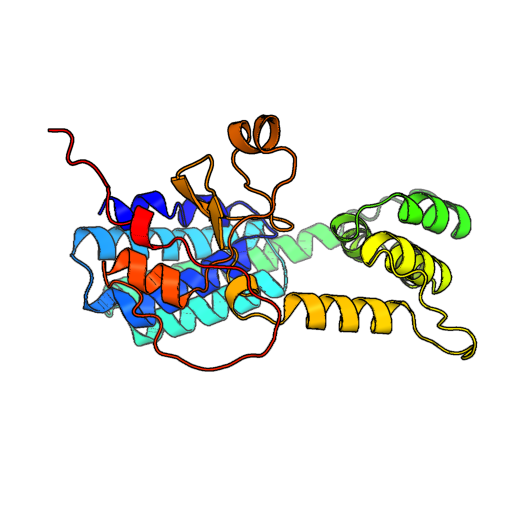31.20 255 PHE A CA 1
ATOM 2035 C C . PHE A 1 255 ? -5.247 20.159 6.279 1.00 31.20 255 PHE A C 1
ATOM 2037 O O . PHE A 1 255 ? -5.295 19.391 7.240 1.00 31.20 255 PHE A O 1
ATOM 2044 N N . PRO A 1 256 ? -6.286 20.964 5.978 1.00 36.28 256 PRO A N 1
ATOM 2045 C CA . PRO A 1 256 ? -7.415 21.161 6.875 1.00 36.28 256 PRO A CA 1
ATOM 2046 C C . PRO A 1 256 ? -8.430 20.016 6.804 1.00 36.28 256 PRO A C 1
ATOM 2048 O O . PRO A 1 256 ? -8.769 19.508 5.733 1.00 36.28 256 PRO A O 1
ATOM 2051 N N . GLY A 1 257 ? -8.967 19.678 7.975 1.00 33.88 257 GLY A N 1
ATOM 2052 C CA . GLY A 1 257 ? -9.937 18.618 8.203 1.00 33.88 257 GLY A CA 1
ATOM 2053 C C . GLY A 1 257 ? -11.247 18.722 7.413 1.00 33.88 257 GLY A C 1
ATOM 2054 O O . GLY A 1 257 ? -11.831 19.788 7.221 1.00 33.88 257 GLY A O 1
ATOM 2055 N N . ARG A 1 258 ? -11.755 17.551 7.003 1.00 36.53 258 ARG A N 1
ATOM 2056 C CA . ARG A 1 258 ? -13.154 17.312 6.586 1.00 36.53 258 ARG A CA 1
ATOM 2057 C C . ARG A 1 258 ? -13.651 15.920 7.006 1.00 36.53 258 ARG A C 1
ATOM 2059 O O . ARG A 1 258 ? -14.374 15.263 6.261 1.00 36.53 258 ARG A O 1
ATOM 2066 N N . LEU A 1 259 ? -13.276 15.450 8.198 1.00 36.44 259 LEU A N 1
ATOM 2067 C CA . LEU A 1 259 ? -13.680 14.120 8.686 1.00 36.44 259 LEU A CA 1
ATOM 2068 C C . LEU A 1 259 ? -15.178 14.002 9.030 1.00 36.44 259 LEU A C 1
ATOM 2070 O O . LEU A 1 259 ? -15.712 12.893 9.006 1.00 36.44 259 LEU A O 1
ATOM 2074 N N . TRP A 1 260 ? -15.897 15.110 9.251 1.00 43.22 260 TRP A N 1
ATOM 2075 C CA . TRP A 1 260 ? -17.326 15.083 9.607 1.00 43.22 260 TRP A CA 1
ATOM 2076 C C . TRP A 1 260 ? -18.256 14.536 8.508 1.00 43.22 260 TRP A C 1
ATOM 2078 O O . TRP A 1 260 ? -19.414 14.241 8.786 1.00 43.22 260 TRP A O 1
ATOM 2088 N N . LYS A 1 261 ? -17.779 14.329 7.270 1.00 39.16 261 LYS A N 1
ATOM 2089 C CA . LYS A 1 261 ? -18.580 13.667 6.223 1.00 39.16 261 LYS A CA 1
ATOM 2090 C C . LYS A 1 261 ? -18.705 12.148 6.391 1.00 39.16 261 LYS A C 1
ATOM 2092 O O . LYS A 1 261 ? -19.637 11.562 5.851 1.00 39.16 261 LYS A O 1
ATOM 2097 N N . LEU A 1 262 ? -17.826 11.497 7.159 1.00 42.22 262 LEU A N 1
ATOM 2098 C CA . LEU A 1 262 ? -17.814 10.030 7.283 1.00 42.22 262 LEU A CA 1
ATOM 2099 C C . LEU A 1 262 ? -18.948 9.452 8.151 1.00 42.22 262 LEU A C 1
ATOM 2101 O O . LEU A 1 262 ? -19.171 8.239 8.111 1.00 42.22 262 LEU A O 1
ATOM 2105 N N . SER A 1 263 ? -19.667 10.277 8.921 1.00 43.72 263 SER A N 1
ATOM 2106 C CA . SER A 1 263 ? -20.821 9.830 9.717 1.00 43.72 263 SER A CA 1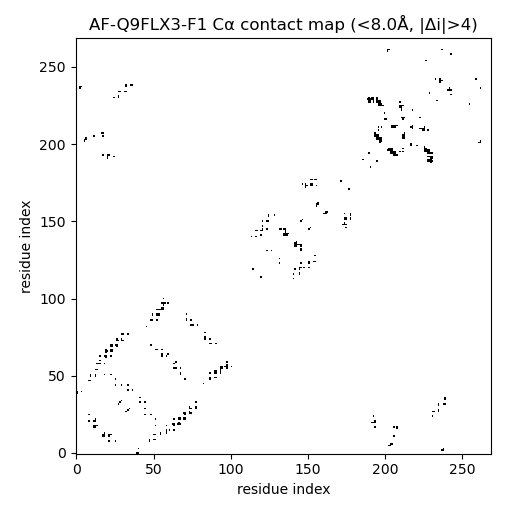
ATOM 2107 C C . SER A 1 263 ? -22.111 9.712 8.897 1.00 43.72 263 SER A C 1
ATOM 2109 O O . SER A 1 263 ? -23.036 9.023 9.323 1.00 43.72 263 SER A O 1
ATOM 2111 N N . TYR A 1 264 ? -22.164 10.279 7.686 1.00 33.69 264 TYR A N 1
ATOM 2112 C CA . TYR A 1 264 ? -23.325 10.169 6.807 1.00 33.69 264 TYR A CA 1
ATOM 2113 C C . TYR A 1 264 ? -23.206 8.936 5.900 1.00 33.69 264 TYR A C 1
ATOM 2115 O O . TYR A 1 264 ? -22.968 9.032 4.702 1.00 33.69 264 TYR A O 1
ATOM 2123 N N . VAL A 1 265 ? -23.362 7.741 6.473 1.00 39.12 265 VAL A N 1
ATOM 2124 C CA . VAL A 1 265 ? -23.765 6.566 5.686 1.00 39.12 265 VAL A CA 1
ATOM 2125 C C . VAL A 1 265 ? -25.286 6.517 5.781 1.00 39.12 265 VAL A C 1
ATOM 2127 O O . VAL A 1 265 ? -25.782 6.142 6.842 1.00 39.12 265 VAL A O 1
ATOM 2130 N N . PRO A 1 266 ? -26.045 6.909 4.741 1.00 36.09 266 PRO A N 1
ATOM 2131 C CA . PRO A 1 266 ? -27.489 6.796 4.804 1.00 36.09 266 PRO A CA 1
ATOM 2132 C C . PRO A 1 266 ? -27.831 5.311 4.890 1.00 36.09 266 PRO A C 1
ATOM 2134 O O . PRO A 1 266 ? -27.447 4.518 4.020 1.00 36.09 266 PRO A O 1
ATOM 2137 N N . ASP A 1 267 ? -28.534 4.928 5.950 1.00 33.94 267 ASP A N 1
ATOM 2138 C CA . ASP A 1 267 ? -29.245 3.662 5.998 1.00 33.94 267 ASP A CA 1
ATOM 2139 C C . ASP A 1 267 ? -30.376 3.729 4.967 1.00 33.94 267 ASP A C 1
ATOM 2141 O O . ASP A 1 267 ? -31.506 4.099 5.267 1.00 33.94 267 ASP A O 1
ATOM 2145 N N . TYR A 1 268 ? -30.054 3.418 3.711 1.00 38.44 268 TYR A N 1
ATOM 2146 C CA . TYR A 1 268 ? -31.075 3.017 2.757 1.00 38.44 268 TYR A CA 1
ATOM 2147 C C . TYR A 1 268 ? -31.505 1.596 3.129 1.00 38.44 268 TYR A C 1
ATOM 2149 O O . TYR A 1 268 ? -30.714 0.650 3.025 1.00 38.44 268 TYR A O 1
ATOM 2157 N N . LEU A 1 269 ? -32.726 1.534 3.666 1.00 36.28 269 LEU A N 1
ATOM 2158 C CA . LEU A 1 269 ? -33.576 0.352 3.812 1.00 36.28 269 LEU A CA 1
ATOM 2159 C C . LEU A 1 269 ? -33.663 -0.438 2.501 1.00 36.28 269 LEU A C 1
ATOM 2161 O O . LEU A 1 269 ? -33.762 0.210 1.433 1.00 36.28 269 LEU A O 1
#

Mean predicted aligned error: 13.44 Å

pLDDT: mean 80.64, std 18.79, range [30.03, 98.12]

Organism: Arabidopsis thaliana (NCBI:txid3702)

Solvent-accessible surface area (backbone atoms only — not comparable to full-atom values): 15709 Å² total; per-residue (Å²): 101,67,60,60,62,61,55,45,56,65,70,31,45,81,33,70,88,42,25,29,35,41,30,47,45,50,22,50,38,42,71,72,41,41,89,81,42,56,74,69,45,46,48,51,56,50,52,40,54,49,49,44,29,65,36,46,44,77,54,71,41,72,61,42,52,53,22,48,52,50,27,48,54,32,37,68,74,61,44,57,72,71,62,28,50,53,46,53,52,46,40,52,51,24,54,53,51,31,57,56,55,60,62,65,63,76,75,73,80,74,93,65,87,77,77,58,60,68,59,50,37,57,56,46,67,74,42,56,70,79,54,38,62,54,41,38,73,74,42,74,68,42,27,56,38,64,67,39,51,69,55,30,42,54,50,39,42,67,72,67,68,50,87,68,78,79,70,86,64,101,79,69,59,25,55,61,50,41,51,48,53,53,44,61,80,49,61,52,64,26,65,69,20,50,31,20,40,34,85,87,74,73,39,63,36,58,43,60,96,55,32,68,69,49,69,76,46,62,79,66,55,77,83,60,69,45,51,64,33,31,55,65,55,53,44,28,56,61,74,67,48,79,84,68,93,81,78,79,96,66,98,66,81,82,82,79,86,72,71,82,63,74,77,72,69,80,84,77,127

Foldseek 3Di:
DVLLVLAVLLVQLQPLVRLLLSLQLLLCCLQQPLVVDDPVSVVVSLVSLLSSLQSLLVNLDPSSVVSNVSSLVSLVVRPDPVSNVVSVVSNVVSVVSNVVVVVVVVPPPDPDDDDDLVVLLVVLLPDDPVVLVVQLVPDVSSVVSSQDQVSLVSVQCVVVVDPDDPPDDPDDSSVVVSVVVVCVVQVDLLNSRQWFQDPVVNGIAGDDPQDGPPPVCVVPVPPDGGHGDHSVNSSCSVSVNPPDPPDDDDPPDDPDDDSVSSVPPDPPD

GO terms:
  GO:0005737 cytoplasm (C, IDA)
  GO:0005515 protein binding (F, IPI)

Nearest PDB structures (foldseek):
  7z8b-assembly1_F  TM=7.922E-01  e=7.339E-02  Homo sapiens
  7t1y-assembly1_B  TM=6.949E-01  e=2.297E-01  Homo sapiens
  3l2o-assembly1_B  TM=6.639E-01  e=3.359E-01  Homo sapiens
  7wb4-assembly1_e  TM=1.871E-01  e=2.594E+00  Xenopus laevis

Sequence (269 aa):
MKRYQNLKVGEAFSKNRIYPFACNELSSILNLAYSLSPKNVKALIFQDTLSAFRLLPDINTSAAVSAANLLLKSVEAVLPKQKKNLAIVEFKQAKVALKRRSKNREEEDIDIPSLPQDILIHIFSFLEISSLVSSAQVSRSWNQATHENSLWQSQFDLHFNHKVLIRMQSDIDWREAFKKAYIAANSSEALRSGRGYCSYCDSIVWHENLRCLNKQCRLKSGNKPLDLITTHQVVNYLLGIESSDDESESDDEAFPGRLWKLSYVPDYL

InterPro domains:
  IPR001810 F-box domain [PF12937] (112-155)
  IPR001810 F-box domain [PS50181] (109-155)
  IPR001810 F-box domain [SM00256] (115-155)
  IPR036047 F-box-like domain superfamily [SSF81383] (104-182)
  IPR057039 F-box protein At5g52880-like, ARM repeats region [PF24104] (1-100)

Secondary structure (DSSP, 8-state):
-HHHHHT-HHHHTT-TTTHHHHHHHHHHHHHHHTTTS-HHHHHHHHHHHHHHHHHHHHH--HHHHHHHHHHHHHHHHHS-HHHHHHHHHHHHHHHHHHHHHHHHGGG----PPPPPHHHHHHHHHTS-HHHHHHHTTT-HHHHHHHT-HHHHHHHHHHHH-------S-TT--HHHHHHHHHHHHT-SHHHHSSEEEETTTTEEEEEETTEE--HHHHHHSTTPPPEEE-HHHHHHHHHT------S----S------GGGGG------